Protein AF-0000000072271113 (afdb_homodimer)

Radius of gyration: 19.84 Å; Cα contacts (8 Å, |Δi|>4): 704; chains: 2; bounding box: 47×55×42 Å

InterPro domains:
  IPR000086 NUDIX hydrolase domain [PF00293] (22-146)
  IPR000086 NUDIX hydrolase domain [PS51462] (19-155)
  IPR015797 NUDIX hydrolase-like domain superfamily [SSF55811] (16-148)
  IPR020084 NUDIX hydrolase, conserved site [PS00893] (51-72)
  IPR020476 NUDIX hydrolase [PR00502] (46-60)
  IPR020476 NUDIX hydrolase [PR00502] (60-75)

Organism: Deinococcus radiodurans (strain ATCC 13939 / DSM 20539 / JCM 16871 / CCUG 27074 / LMG 4051 / NBRC 15346 / NCIMB 9279 / VKM B-1422 / R1) (NCBI:txid243230)

Secondary structure (DSSP, 8-state):
--HHHHHHHHHHHHTT--EEEEEEEEEEB-TTSEEEEEEETTT--EE-SEEEPPTT--HHHHHHHHHHHHH--EEEEEEEEEEE-SGGGEEE-TTS-EEEEEEEEEEEEEEES-----SSSEEEEEEEETTSPPS---HHHHHHHHHHHHHHHT-/--HHHHHHHHHHHHTT--EEEEEEEEEEB-TTSEEEEEEETTT--EE-SEEEPPTT--HHHHHHHHHHHHH--EEEEEEEEEEE-SGGG-EE-TTS-EEEEEEEEEEEEEEES-----SSSEEEEEEEETTSPPS---HHHHHHHHHHHHHHHT-

Sequence (310 aa):
MSTTEYVSGLWALIGHRPVNWAGACALVLNGAGEVLLQRRQDTGGWGTPGGIAELGEALEDTLRRELQEETGLRPLEVQLLTVVSGAETHVQLPNGDEFYQVTAVYVVSGWEGKPAPDGAEGTELRFFPLDALPAGLGPVDRHALDLLRVCWSVQMSTTEYVSGLWALIGHRPVNWAGACALVLNGAGEVLLQRRQDTGGWGTPGGIAELGEALEDTLRRELQEETGLRPLEVQLLTVVSGAETHVQLPNGDEFYQVTAVYVVSGWEGKPAPDGAEGTELRFFPLDALPAGLGPVDRHALDLLRVCWSVQ

pLDDT: mean 93.85, std 7.28, range [49.91, 98.88]

Solvent-accessible surface area (backbone atoms only — not comparable to full-atom values): 16046 Å² total; per-residue (Å²): 122,51,41,64,54,46,52,54,52,50,37,72,53,52,52,52,57,67,44,60,44,50,21,15,29,41,47,36,34,50,97,87,61,22,37,43,31,30,28,29,58,90,78,64,35,45,36,55,45,41,47,66,39,30,74,41,42,26,45,69,56,36,29,48,51,32,30,29,61,47,26,46,33,45,70,74,42,78,40,84,72,50,71,48,47,12,66,77,38,58,45,73,46,95,90,53,38,33,34,18,38,37,31,40,34,27,39,26,70,39,66,44,77,64,84,41,48,54,65,66,65,20,69,37,69,47,72,30,48,71,91,58,63,77,74,72,49,47,59,60,45,43,53,53,50,53,49,47,41,60,62,50,68,71,100,122,52,40,65,54,47,53,53,50,49,36,73,53,53,51,51,59,68,44,61,43,50,21,15,29,41,47,36,33,52,97,87,61,21,36,44,29,28,27,28,58,91,78,63,36,44,36,54,44,42,47,68,40,30,75,41,42,27,45,69,56,35,27,48,52,32,30,29,61,46,26,46,33,44,69,73,41,78,41,83,72,52,72,47,46,12,65,76,37,58,47,74,45,94,88,52,38,32,33,19,40,37,31,40,33,27,39,26,70,39,66,44,73,64,85,39,48,54,66,66,65,20,71,38,67,47,73,31,47,70,90,60,64,76,76,71,49,46,58,60,45,44,53,53,50,55,51,47,43,60,62,49,70,71,98

Structure (mmCIF, N/CA/C/O backbone):
data_AF-0000000072271113-model_v1
#
loop_
_entity.id
_entity.type
_entity.pdbx_description
1 polymer 'MutT/nudix family protein'
#
loop_
_atom_site.group_PDB
_atom_site.id
_atom_site.type_symbol
_atom_site.label_atom_id
_atom_site.label_alt_id
_atom_site.label_comp_id
_atom_site.label_asym_id
_atom_site.label_entity_id
_atom_site.label_seq_id
_atom_site.pdbx_PDB_ins_code
_atom_site.Cartn_x
_atom_site.Cartn_y
_atom_site.Cartn_z
_atom_site.occupancy
_atom_site.B_iso_or_equiv
_atom_site.auth_seq_id
_atom_site.auth_comp_id
_atom_site.auth_asym_id
_atom_site.auth_atom_id
_atom_site.pdbx_PDB_model_num
ATOM 1 N N . MET A 1 1 ? -16.203 9.703 -7.336 1 66.31 1 MET A N 1
ATOM 2 C CA . MET A 1 1 ? -16.609 9.625 -5.934 1 66.31 1 MET A CA 1
ATOM 3 C C . MET A 1 1 ? -15.516 10.18 -5.02 1 66.31 1 MET A C 1
ATOM 5 O O . MET A 1 1 ? -14.336 9.836 -5.176 1 66.31 1 MET A O 1
ATOM 9 N N . SER A 1 2 ? -15.906 11.062 -4.16 1 76.19 2 SER A N 1
ATOM 10 C CA . SER A 1 2 ? -14.938 11.664 -3.244 1 76.19 2 SER A CA 1
ATOM 11 C C . SER A 1 2 ? -14.516 10.688 -2.156 1 76.19 2 SER A C 1
ATOM 13 O O . SER A 1 2 ? -15.164 9.648 -1.964 1 76.19 2 SER A O 1
ATOM 15 N N . THR A 1 3 ? -13.336 10.898 -1.562 1 83.56 3 THR A N 1
ATOM 16 C CA . THR A 1 3 ? -12.875 10.078 -0.446 1 83.56 3 THR A CA 1
ATOM 17 C C . THR A 1 3 ? -13.906 10.055 0.675 1 83.56 3 THR A C 1
ATOM 19 O O . THR A 1 3 ? -14.164 9.008 1.271 1 83.56 3 THR A O 1
ATOM 22 N N . THR A 1 4 ? -14.438 11.188 0.962 1 80.44 4 THR A N 1
ATOM 23 C CA . THR A 1 4 ? -15.438 11.281 2.021 1 80.44 4 THR A CA 1
ATOM 24 C C . THR A 1 4 ? -16.641 10.398 1.706 1 80.44 4 THR A C 1
ATOM 26 O O . THR A 1 4 ? -17.125 9.664 2.572 1 80.44 4 THR A O 1
ATOM 29 N N . GLU A 1 5 ? -17.094 10.43 0.494 1 83.62 5 GLU A N 1
ATOM 30 C CA . GLU A 1 5 ? -18.219 9.609 0.088 1 83.62 5 GLU A CA 1
ATOM 31 C C . GLU A 1 5 ? -17.891 8.117 0.186 1 83.62 5 GLU A C 1
ATOM 33 O O . GLU A 1 5 ? -18.719 7.316 0.617 1 83.62 5 GLU A O 1
ATOM 38 N N . TYR A 1 6 ? -16.719 7.828 -0.24 1 89.19 6 TYR A N 1
ATOM 39 C CA . TYR A 1 6 ? -16.281 6.438 -0.195 1 89.19 6 TYR A CA 1
ATOM 40 C C . TYR A 1 6 ? -16.203 5.934 1.242 1 89.19 6 TYR A C 1
ATOM 42 O O . TYR A 1 6 ? -16.812 4.918 1.582 1 89.19 6 TYR A O 1
ATOM 50 N N . VAL A 1 7 ? -15.539 6.652 2.098 1 89.31 7 VAL A N 1
ATOM 51 C CA . VAL A 1 7 ? -15.305 6.25 3.48 1 89.31 7 VAL A CA 1
ATOM 52 C C . VAL A 1 7 ? -16.625 6.27 4.258 1 89.31 7 VAL A C 1
ATOM 54 O O . VAL A 1 7 ? -16.984 5.285 4.902 1 89.31 7 VAL A O 1
ATOM 57 N N . SER A 1 8 ? -17.328 7.387 4.184 1 88.81 8 SER A N 1
ATOM 58 C CA . SER A 1 8 ? -18.594 7.504 4.902 1 88.81 8 SER A CA 1
ATOM 59 C C . SER A 1 8 ? -19.609 6.484 4.402 1 88.81 8 SER A C 1
ATOM 61 O O . SER A 1 8 ? -20.391 5.938 5.188 1 88.81 8 SER A O 1
ATOM 63 N N . GLY A 1 9 ? -19.609 6.289 3.098 1 89.38 9 GLY A N 1
ATOM 64 C CA . GLY A 1 9 ? -20.516 5.301 2.527 1 89.38 9 GLY A CA 1
ATOM 65 C C . GLY A 1 9 ? -20.25 3.895 3.035 1 89.38 9 GLY A C 1
ATOM 66 O O . GLY A 1 9 ? -21.203 3.164 3.355 1 89.38 9 GLY A O 1
ATOM 67 N N . LEU A 1 10 ? -19.047 3.559 3.074 1 90 10 LEU A N 1
ATOM 68 C CA . LEU A 1 10 ? -18.688 2.229 3.561 1 90 10 LEU A CA 1
ATOM 69 C C . LEU A 1 10 ? -19.047 2.082 5.039 1 90 10 LEU A C 1
ATOM 71 O O . LEU A 1 10 ? -19.625 1.074 5.445 1 90 10 LEU A O 1
ATOM 75 N N . TRP A 1 11 ? -18.766 3.066 5.793 1 89 11 TRP A N 1
ATOM 76 C CA . TRP A 1 11 ? -19.047 3.014 7.223 1 89 11 TRP A CA 1
ATOM 77 C C . TRP A 1 11 ? -20.547 2.916 7.477 1 89 11 TRP A C 1
ATOM 79 O O . TRP A 1 11 ? -20.969 2.268 8.43 1 89 11 TRP A O 1
ATOM 89 N N . ALA A 1 12 ? -21.297 3.607 6.691 1 91.56 12 ALA A N 1
ATOM 90 C CA . ALA A 1 12 ? -22.75 3.539 6.824 1 91.56 12 ALA A CA 1
ATOM 91 C C . ALA A 1 12 ? -23.25 2.109 6.645 1 91.56 12 ALA A C 1
ATOM 93 O O . ALA A 1 12 ? -24.25 1.715 7.246 1 91.56 12 ALA A O 1
ATOM 94 N N . LEU A 1 13 ? -22.516 1.341 5.91 1 91.44 13 LEU A N 1
ATOM 95 C CA . LEU A 1 13 ? -22.953 -0.017 5.59 1 91.44 13 LEU A CA 1
ATOM 96 C C . LEU A 1 13 ? -22.391 -1.016 6.594 1 91.44 13 LEU A C 1
ATOM 98 O O . LEU A 1 13 ? -23.062 -1.965 6.984 1 91.44 13 LEU A O 1
ATOM 102 N N . ILE A 1 14 ? -21.219 -0.781 7.121 1 92.12 14 ILE A N 1
ATOM 103 C CA . ILE A 1 14 ? -20.547 -1.825 7.883 1 92.12 14 ILE A CA 1
ATOM 104 C C . ILE A 1 14 ? -20.578 -1.478 9.367 1 92.12 14 ILE A C 1
ATOM 106 O O . ILE A 1 14 ? -20.156 -2.275 10.211 1 92.12 14 ILE A O 1
ATOM 110 N N . GLY A 1 15 ? -21.125 -0.301 9.68 1 90.81 15 GLY A N 1
ATOM 111 C CA . GLY A 1 15 ? -21.125 0.15 11.062 1 90.81 15 GLY A CA 1
ATOM 112 C C . GLY A 1 15 ? -19.734 0.467 11.578 1 90.81 15 GLY A C 1
ATOM 113 O O . GLY A 1 15 ? -18.969 1.198 10.938 1 90.81 15 GLY A O 1
ATOM 114 N N . HIS A 1 16 ? -19.469 -0.155 12.812 1 90.69 16 HIS A N 1
ATOM 115 C CA . HIS A 1 16 ? -18.203 0.183 13.469 1 90.69 16 HIS A CA 1
ATOM 116 C C . HIS A 1 16 ? -17.141 -0.872 13.195 1 90.69 16 HIS A C 1
ATOM 118 O O . HIS A 1 16 ? -16.062 -0.846 13.797 1 90.69 16 HIS A O 1
ATOM 124 N N . ARG A 1 17 ? -17.438 -1.8 12.266 1 92.06 17 ARG A N 1
ATOM 125 C CA . ARG A 1 17 ? -16.516 -2.877 11.961 1 92.06 17 ARG A CA 1
ATOM 126 C C . ARG A 1 17 ? -15.211 -2.326 11.367 1 92.06 17 ARG A C 1
ATOM 128 O O . ARG A 1 17 ? -15.242 -1.431 10.523 1 92.06 17 ARG A O 1
ATOM 135 N N . PRO A 1 18 ? -14.086 -2.859 11.82 1 94.25 18 PRO A N 1
ATOM 136 C CA . PRO A 1 18 ? -12.812 -2.348 11.32 1 94.25 18 PRO A CA 1
ATOM 137 C C . PRO A 1 18 ? -12.531 -2.775 9.875 1 94.25 18 PRO A C 1
ATOM 139 O O . PRO A 1 18 ? -12.93 -3.867 9.469 1 94.25 18 PRO A O 1
ATOM 142 N N . VAL A 1 19 ? -11.836 -1.925 9.156 1 94.94 19 VAL A N 1
ATOM 143 C CA . VAL A 1 19 ? -11.398 -2.205 7.789 1 94.94 19 VAL A CA 1
ATOM 144 C C . VAL A 1 19 ? -9.961 -1.73 7.602 1 94.94 19 VAL A C 1
ATOM 146 O O . VAL A 1 19 ? -9.445 -0.959 8.414 1 94.94 19 VAL A O 1
ATOM 149 N N . ASN A 1 20 ? -9.266 -2.281 6.621 1 97.25 20 ASN A N 1
ATOM 150 C CA . ASN A 1 20 ? -7.996 -1.713 6.172 1 97.25 20 ASN A CA 1
ATOM 151 C C . ASN A 1 20 ? -8.219 -0.525 5.238 1 97.25 20 ASN A C 1
ATOM 153 O O . ASN A 1 20 ? -8.766 -0.682 4.145 1 97.25 20 ASN A O 1
ATOM 157 N N . TRP A 1 21 ? -7.809 0.649 5.691 1 97.44 21 TRP A N 1
ATOM 158 C CA . TRP A 1 21 ? -7.871 1.811 4.809 1 97.44 21 TRP A CA 1
ATOM 159 C C . TRP A 1 21 ? -6.531 2.041 4.117 1 97.44 21 TRP A C 1
ATOM 161 O O . TRP A 1 21 ? -5.5 2.182 4.781 1 97.44 21 TRP A O 1
ATOM 171 N N . ALA A 1 22 ? -6.57 2.059 2.814 1 98.38 22 ALA A N 1
ATOM 172 C CA . ALA A 1 22 ? -5.383 2.404 2.043 1 98.38 22 ALA A CA 1
ATOM 173 C C . ALA A 1 22 ? -5.238 3.918 1.909 1 98.38 22 ALA A C 1
ATOM 175 O O . ALA A 1 22 ? -6.227 4.629 1.702 1 98.38 22 ALA A O 1
ATOM 176 N N . GLY A 1 23 ? -4.008 4.387 2.053 1 98.5 23 GLY A N 1
ATOM 177 C CA . GLY A 1 23 ? -3.742 5.809 1.905 1 98.5 23 GLY A CA 1
ATOM 178 C C . GLY A 1 23 ? -2.283 6.117 1.628 1 98.5 23 GLY A C 1
ATOM 179 O O . GLY A 1 23 ? -1.51 5.227 1.273 1 98.5 23 GLY A O 1
ATOM 180 N N . ALA A 1 24 ? -1.946 7.398 1.644 1 98.75 24 ALA A N 1
ATOM 181 C CA . ALA A 1 24 ? -0.592 7.879 1.384 1 98.75 24 ALA A CA 1
ATOM 182 C C . ALA A 1 24 ? -0.259 9.078 2.264 1 98.75 24 ALA A C 1
ATOM 184 O O . ALA A 1 24 ? -1.155 9.805 2.697 1 98.75 24 ALA A O 1
ATOM 185 N N . CYS A 1 25 ? 0.999 9.25 2.578 1 98.38 25 CYS A N 1
ATOM 186 C CA . CYS A 1 25 ? 1.464 10.469 3.229 1 98.38 25 CYS A CA 1
ATOM 187 C C . CYS A 1 25 ? 2.785 10.938 2.631 1 98.38 25 CYS A C 1
ATOM 189 O O . CYS A 1 25 ? 3.469 10.172 1.949 1 98.38 25 CYS A O 1
ATOM 191 N N . ALA A 1 26 ? 3.125 12.148 2.824 1 98.5 26 ALA A N 1
ATOM 192 C CA . ALA A 1 26 ? 4.285 12.789 2.223 1 98.5 26 ALA A CA 1
ATOM 193 C C . ALA A 1 26 ? 5.293 13.219 3.289 1 98.5 26 ALA A C 1
ATOM 195 O O . ALA A 1 26 ? 4.926 13.844 4.285 1 98.5 26 ALA A O 1
ATOM 196 N N . LEU A 1 27 ? 6.465 12.82 3.105 1 98.56 27 LEU A N 1
ATOM 197 C CA . LEU A 1 27 ? 7.605 13.398 3.811 1 98.56 27 LEU A CA 1
ATOM 198 C C . LEU A 1 27 ? 8.273 14.477 2.967 1 98.56 27 LEU A C 1
ATOM 200 O O . LEU A 1 27 ? 9.164 14.18 2.162 1 98.56 27 LEU A O 1
ATOM 204 N N . VAL A 1 28 ? 7.855 15.703 3.125 1 98.31 28 VAL A N 1
ATOM 205 C CA . VAL A 1 28 ? 8.344 16.828 2.342 1 98.31 28 VAL A CA 1
ATOM 206 C C . VAL A 1 28 ? 9.617 17.391 2.975 1 98.31 28 VAL A C 1
ATOM 208 O O . VAL A 1 28 ? 9.594 17.875 4.109 1 98.31 28 VAL A O 1
ATOM 211 N N . LEU A 1 29 ? 10.648 17.328 2.23 1 97 29 LEU A N 1
ATOM 212 C CA . LEU A 1 29 ? 11.945 17.797 2.725 1 97 29 LEU A CA 1
ATOM 213 C C . LEU A 1 29 ? 12.352 19.094 2.049 1 97 29 LEU A C 1
ATOM 215 O O . LEU A 1 29 ? 12.281 19.219 0.824 1 97 29 LEU A O 1
ATOM 219 N N . ASN A 1 30 ? 12.766 20.062 2.869 1 96.25 30 ASN A N 1
ATOM 220 C CA . ASN A 1 30 ? 13.305 21.281 2.279 1 96.25 30 ASN A CA 1
ATOM 221 C C . ASN A 1 30 ? 14.812 21.188 2.088 1 96.25 30 ASN A C 1
ATOM 223 O O . ASN A 1 30 ? 15.414 20.141 2.328 1 96.25 30 ASN A O 1
ATOM 227 N N . GLY A 1 31 ? 15.406 22.281 1.586 1 93.81 31 GLY A N 1
ATOM 228 C CA . GLY A 1 31 ? 16.828 22.312 1.26 1 93.81 31 GLY A CA 1
ATOM 229 C C . GLY A 1 31 ? 17.719 22.078 2.463 1 93.81 31 GLY A C 1
ATOM 230 O O . GLY A 1 31 ? 18.859 21.641 2.316 1 93.81 31 GLY A O 1
ATOM 231 N N . ALA A 1 32 ? 17.266 22.328 3.676 1 94.94 32 ALA A N 1
ATOM 232 C CA . ALA A 1 32 ? 18.047 22.172 4.906 1 94.94 32 ALA A CA 1
ATOM 233 C C . ALA A 1 32 ? 17.875 20.766 5.473 1 94.94 32 ALA A C 1
ATOM 235 O O . ALA A 1 32 ? 18.406 20.453 6.543 1 94.94 32 ALA A O 1
ATOM 236 N N . GLY A 1 33 ? 17.062 19.875 4.785 1 94.19 33 GLY A N 1
ATOM 237 C CA . GLY A 1 33 ? 16.844 18.531 5.266 1 94.19 33 GLY A CA 1
ATOM 238 C C . GLY A 1 33 ? 15.805 18.438 6.363 1 94.19 33 GLY A C 1
ATOM 239 O O . GLY A 1 33 ? 15.766 17.469 7.121 1 94.19 33 GLY A O 1
ATOM 240 N N . GLU A 1 34 ? 15.031 19.469 6.492 1 97.06 34 GLU A N 1
ATOM 241 C CA . GLU A 1 34 ? 13.93 19.484 7.449 1 97.06 34 GLU A CA 1
ATOM 242 C C . GLU A 1 34 ? 12.656 18.922 6.824 1 97.06 34 GLU A C 1
ATOM 244 O O . GLU A 1 34 ? 12.445 19.047 5.613 1 97.06 34 GLU A O 1
ATOM 249 N N . VAL A 1 35 ? 11.828 18.312 7.688 1 98.19 35 VAL A N 1
ATOM 250 C CA . VAL A 1 35 ? 10.609 17.688 7.184 1 98.19 35 VAL A CA 1
ATOM 251 C C . VAL A 1 35 ? 9.398 18.531 7.559 1 98.19 35 VAL A C 1
ATOM 253 O O . VAL A 1 35 ? 9.312 19.047 8.672 1 98.19 35 VAL A O 1
ATOM 256 N N . LEU A 1 36 ? 8.438 18.719 6.609 1 98.44 36 LEU A N 1
ATOM 257 C CA . LEU A 1 36 ? 7.223 19.484 6.828 1 98.44 36 LEU A CA 1
ATOM 258 C C . LEU A 1 36 ? 6.184 18.656 7.582 1 98.44 36 LEU A C 1
ATOM 260 O O . LEU A 1 36 ? 5.852 17.547 7.164 1 98.44 36 LEU A O 1
ATOM 264 N N . LEU A 1 37 ? 5.727 19.156 8.711 1 98.38 37 LEU A N 1
ATOM 265 C CA . LEU A 1 37 ? 4.625 18.562 9.445 1 98.38 37 LEU A CA 1
ATOM 266 C C . LEU A 1 37 ? 3.459 19.531 9.578 1 98.38 37 LEU A C 1
ATOM 268 O O . LEU A 1 37 ? 3.639 20.75 9.438 1 98.38 37 LEU A O 1
ATOM 272 N N . GLN A 1 38 ? 2.34 19.031 9.734 1 97.44 38 GLN A N 1
ATOM 273 C CA . GLN A 1 38 ? 1.129 19.828 9.953 1 97.44 38 GLN A CA 1
ATOM 274 C C . GLN A 1 38 ? 0.549 19.562 11.344 1 97.44 38 GLN A C 1
ATOM 276 O O . GLN A 1 38 ? 0.539 18.422 11.812 1 97.44 38 GLN A O 1
ATOM 281 N N . ARG A 1 39 ? 0.115 20.578 11.969 1 96.12 39 ARG A N 1
ATOM 282 C CA . ARG A 1 39 ? -0.618 20.453 13.227 1 96.12 39 ARG A CA 1
ATOM 283 C C . ARG A 1 39 ? -2.096 20.172 12.969 1 96.12 39 ARG A C 1
ATOM 285 O O . ARG A 1 39 ? -2.793 20.984 12.367 1 96.12 39 ARG A O 1
ATOM 292 N N . ARG A 1 40 ? -2.537 19.078 13.484 1 91.56 40 ARG A N 1
ATOM 293 C CA . ARG A 1 40 ? -3.918 18.672 13.242 1 91.56 40 ARG A CA 1
ATOM 294 C C . ARG A 1 40 ? -4.879 19.438 14.141 1 91.56 40 ARG A C 1
ATOM 296 O O . ARG A 1 40 ? -4.594 19.672 15.312 1 91.56 40 ARG A O 1
ATOM 303 N N . GLN A 1 41 ? -5.996 19.75 13.578 1 88.25 41 GLN A N 1
ATOM 304 C CA . GLN A 1 41 ? -7.008 20.484 14.328 1 88.25 41 GLN A CA 1
ATOM 305 C C . GLN A 1 41 ? -7.723 19.578 15.328 1 88.25 41 GLN A C 1
ATOM 307 O O . GLN A 1 41 ? -8.07 20.016 16.422 1 88.25 41 GLN A O 1
ATOM 312 N N . ASP A 1 42 ? -7.961 18.359 14.969 1 83.5 42 ASP A N 1
ATOM 313 C CA . ASP A 1 42 ? -8.773 17.453 15.773 1 83.5 42 ASP A CA 1
ATOM 314 C C . ASP A 1 42 ? -8.008 16.984 17.016 1 83.5 42 ASP A C 1
ATOM 316 O O . ASP A 1 42 ? -8.594 16.844 18.094 1 83.5 42 ASP A O 1
ATOM 320 N N . THR A 1 43 ? -6.723 16.797 16.953 1 82.81 43 THR A N 1
ATOM 321 C CA . THR A 1 43 ? -5.961 16.219 18.047 1 82.81 43 THR A CA 1
ATOM 322 C C . THR A 1 43 ? -4.988 17.25 18.625 1 82.81 43 THR A C 1
ATOM 324 O O . THR A 1 43 ? -4.496 17.078 19.75 1 82.81 43 THR A O 1
ATOM 327 N N . GLY A 1 44 ? -4.637 18.219 17.828 1 88.5 44 GLY A N 1
ATOM 328 C CA . GLY A 1 44 ? -3.615 19.188 18.219 1 88.5 44 GLY A CA 1
ATOM 329 C C . GLY A 1 44 ? -2.203 18.672 18 1 88.5 44 GLY A C 1
ATOM 330 O O . GLY A 1 44 ? -1.235 19.422 18.188 1 88.5 44 GLY A O 1
ATOM 331 N N . GLY A 1 45 ? -2.096 17.438 17.656 1 93.44 45 GLY A N 1
ATOM 332 C CA . GLY A 1 45 ? -0.787 16.844 17.438 1 93.44 45 GLY A CA 1
ATOM 333 C C . GLY A 1 45 ? -0.261 17.078 16.031 1 93.44 45 GLY A C 1
ATOM 334 O O . GLY A 1 45 ? -0.996 17.531 15.156 1 93.44 45 GLY A O 1
ATOM 335 N N . TRP A 1 46 ? 1.071 16.859 15.93 1 96.88 46 TRP A N 1
ATOM 336 C CA . TRP A 1 46 ? 1.719 17.016 14.633 1 96.88 46 TRP A CA 1
ATOM 337 C C . TRP A 1 46 ? 1.694 15.703 13.852 1 96.88 46 TRP A C 1
ATOM 339 O O . TRP A 1 46 ? 1.694 14.617 14.445 1 96.88 46 TRP A O 1
ATOM 349 N N . GLY A 1 47 ? 1.688 15.836 12.523 1 97.12 47 GLY A N 1
ATOM 350 C CA . GLY A 1 47 ? 1.774 14.68 11.641 1 97.12 47 GLY A CA 1
ATOM 351 C C . GLY A 1 47 ? 2.158 15.055 10.219 1 97.12 47 GLY A C 1
ATOM 352 O O . GLY A 1 47 ? 2.289 16.234 9.891 1 97.12 47 GLY A O 1
ATOM 353 N N . THR A 1 48 ? 2.373 14.055 9.461 1 98.12 48 THR A N 1
ATOM 354 C CA . THR A 1 48 ? 2.701 14.258 8.055 1 98.12 48 THR A CA 1
ATOM 355 C C . THR A 1 48 ? 1.44 14.539 7.242 1 98.12 48 THR A C 1
ATOM 357 O O . THR A 1 48 ? 0.364 14.031 7.559 1 98.12 48 THR A O 1
ATOM 360 N N . PRO A 1 49 ? 1.562 15.438 6.223 1 97.75 49 PRO A N 1
ATOM 361 C CA . PRO A 1 49 ? 0.415 15.539 5.316 1 97.75 49 PRO A CA 1
ATOM 362 C C . PRO A 1 49 ? 0.101 14.227 4.609 1 97.75 49 PRO A C 1
ATOM 364 O O . PRO A 1 49 ? 1.017 13.492 4.23 1 97.75 49 PRO A O 1
ATOM 367 N N . GLY A 1 50 ? -1.096 13.898 4.461 1 97.19 50 GLY A N 1
ATOM 368 C CA . GLY A 1 50 ? -1.554 12.672 3.826 1 97.19 50 GLY A CA 1
ATOM 369 C C . GLY A 1 50 ? -3.027 12.398 4.055 1 97.19 50 GLY A C 1
ATOM 370 O O . GLY A 1 50 ? -3.744 13.242 4.598 1 97.19 50 GLY A O 1
ATOM 371 N N . GLY A 1 51 ? -3.451 11.227 3.617 1 96.69 51 GLY A N 1
ATOM 372 C CA . GLY A 1 51 ? -4.852 10.875 3.777 1 96.69 51 GLY A CA 1
ATOM 373 C C . GLY A 1 51 ? -5.211 9.539 3.148 1 96.69 51 GLY A C 1
ATOM 374 O O . GLY A 1 51 ? -4.332 8.805 2.695 1 96.69 51 GLY A O 1
ATOM 375 N N . ILE A 1 52 ? -6.516 9.297 3.178 1 97 52 ILE A N 1
ATOM 376 C CA . ILE A 1 52 ? -7.066 8.039 2.672 1 97 52 ILE A CA 1
ATOM 377 C C . ILE A 1 52 ? -7.297 8.148 1.167 1 97 52 ILE A C 1
ATOM 379 O O . ILE A 1 52 ? -7.707 9.203 0.67 1 97 52 ILE A O 1
ATOM 383 N N . ALA A 1 53 ? -7.043 7.062 0.479 1 98.25 53 ALA A N 1
ATOM 384 C CA . ALA A 1 53 ? -7.246 7.016 -0.967 1 98.25 53 ALA A CA 1
ATOM 385 C C . ALA A 1 53 ? -8.734 7.012 -1.312 1 98.25 53 ALA A C 1
ATOM 387 O O . ALA A 1 53 ? -9.531 6.34 -0.649 1 98.25 53 ALA A O 1
ATOM 388 N N . GLU A 1 54 ? -9.117 7.781 -2.365 1 97.12 54 GLU A N 1
ATOM 389 C CA . GLU A 1 54 ? -10.438 7.59 -2.963 1 97.12 54 GLU A CA 1
ATOM 390 C C . GLU A 1 54 ? -10.547 6.219 -3.625 1 97.12 54 GLU A C 1
ATOM 392 O O . GLU A 1 54 ? -9.539 5.559 -3.873 1 97.12 54 GLU A O 1
ATOM 397 N N . LEU A 1 55 ? -11.75 5.805 -3.812 1 97 55 LEU A N 1
ATOM 398 C CA . LEU A 1 55 ? -11.969 4.523 -4.469 1 97 55 LEU A CA 1
ATOM 399 C C . LEU A 1 55 ? -11.281 4.48 -5.828 1 97 55 LEU A C 1
ATOM 401 O O . LEU A 1 55 ? -11.523 5.34 -6.68 1 97 55 LEU A O 1
ATOM 405 N N . GLY A 1 56 ? -10.359 3.488 -6.031 1 97.44 56 GLY A N 1
ATOM 406 C CA . GLY A 1 56 ? -9.703 3.283 -7.312 1 97.44 56 GLY A CA 1
ATOM 407 C C . GLY A 1 56 ? -8.617 4.305 -7.59 1 97.44 56 GLY A C 1
ATOM 408 O O . GLY A 1 56 ? -8.102 4.383 -8.711 1 97.44 56 GLY A O 1
ATOM 409 N N . GLU A 1 57 ? -8.234 5.082 -6.648 1 97.75 57 GLU A N 1
ATOM 410 C CA . GLU A 1 57 ? -7.211 6.113 -6.805 1 97.75 57 GLU A CA 1
ATOM 411 C C . GLU A 1 57 ? -5.809 5.523 -6.672 1 97.75 57 GLU A C 1
ATOM 413 O O . GLU A 1 57 ? -5.559 4.707 -5.785 1 97.75 57 GLU A O 1
ATOM 418 N N . ALA A 1 58 ? -4.922 5.895 -7.625 1 98.31 58 ALA A N 1
ATOM 419 C CA . ALA A 1 58 ? -3.518 5.555 -7.402 1 98.31 58 ALA A CA 1
ATOM 420 C C . ALA A 1 58 ? -2.971 6.266 -6.168 1 98.31 58 ALA A C 1
ATOM 422 O O . ALA A 1 58 ? -3.24 7.453 -5.953 1 98.31 58 ALA A O 1
ATOM 423 N N . LEU A 1 59 ? -2.15 5.551 -5.359 1 98.69 59 LEU A N 1
ATOM 424 C CA . LEU A 1 59 ? -1.707 6.125 -4.094 1 98.69 59 LEU A CA 1
ATOM 425 C C . LEU A 1 59 ? -0.842 7.359 -4.328 1 98.69 59 LEU A C 1
ATOM 427 O O . LEU A 1 59 ? -0.871 8.305 -3.535 1 98.69 59 LEU A O 1
ATOM 431 N N . GLU A 1 60 ? -0.046 7.352 -5.414 1 98.19 60 GLU A N 1
ATOM 432 C CA . GLU A 1 60 ? 0.704 8.562 -5.734 1 98.19 60 GLU A CA 1
ATOM 433 C C . GLU A 1 60 ? -0.233 9.742 -5.996 1 98.19 60 GLU A C 1
ATOM 435 O O . GLU A 1 60 ? 0.055 10.867 -5.594 1 98.19 60 GLU A O 1
ATOM 440 N N . ASP A 1 61 ? -1.355 9.531 -6.688 1 98.12 61 ASP A N 1
ATOM 441 C CA . ASP A 1 61 ? -2.346 10.57 -6.926 1 98.12 61 ASP A CA 1
ATOM 442 C C . ASP A 1 61 ? -2.996 11.023 -5.621 1 98.12 61 ASP A C 1
ATOM 444 O O . ASP A 1 61 ? -3.299 12.203 -5.445 1 98.12 61 ASP A O 1
ATOM 448 N N . THR A 1 62 ? -3.256 10.062 -4.754 1 98.38 62 THR A N 1
ATOM 449 C CA . THR A 1 62 ? -3.746 10.398 -3.424 1 98.38 62 THR A CA 1
ATOM 450 C C . THR A 1 62 ? -2.801 11.375 -2.732 1 98.38 62 THR A C 1
ATOM 452 O O . THR A 1 62 ? -3.238 12.391 -2.195 1 98.38 62 THR A O 1
ATOM 455 N N . LEU A 1 63 ? -1.505 11.039 -2.766 1 98.25 63 LEU A N 1
ATOM 456 C CA . LEU A 1 63 ? -0.489 11.883 -2.148 1 98.25 63 LEU A CA 1
ATOM 457 C C . LEU A 1 63 ? -0.528 13.289 -2.729 1 98.25 63 LEU A C 1
ATOM 459 O O . LEU A 1 63 ? -0.541 14.273 -1.983 1 98.25 63 LEU A O 1
ATOM 463 N N . ARG A 1 64 ? -0.53 13.375 -4.047 1 98.12 64 ARG A N 1
ATOM 464 C CA . ARG A 1 64 ? -0.5 14.672 -4.719 1 98.12 64 ARG A CA 1
ATOM 465 C C . ARG A 1 64 ? -1.733 15.5 -4.367 1 98.12 64 ARG A C 1
ATOM 467 O O . ARG A 1 64 ? -1.626 16.703 -4.094 1 98.12 64 ARG A O 1
ATOM 474 N N . ARG A 1 65 ? -2.898 14.906 -4.387 1 97.5 65 ARG A N 1
ATOM 475 C CA . ARG A 1 65 ? -4.148 15.578 -4.059 1 97.5 65 ARG A CA 1
ATOM 476 C C . ARG A 1 65 ? -4.152 16.047 -2.609 1 97.5 65 ARG A C 1
ATOM 478 O O . ARG A 1 65 ? -4.387 17.234 -2.336 1 97.5 65 ARG A O 1
ATOM 485 N N . GLU A 1 66 ? -3.834 15.148 -1.684 1 97.38 66 GLU A N 1
ATOM 486 C CA . GLU A 1 66 ? -3.861 15.469 -0.259 1 97.38 66 GLU A CA 1
ATOM 487 C C . GLU A 1 66 ? -2.824 16.531 0.087 1 97.38 66 GLU A C 1
ATOM 489 O O . GLU A 1 66 ? -3.078 17.406 0.92 1 97.38 66 GLU A O 1
ATOM 494 N N . LEU A 1 67 ? -1.607 16.422 -0.463 1 98 67 LEU A N 1
ATOM 495 C CA . LEU A 1 67 ? -0.56 17.406 -0.202 1 98 67 LEU A CA 1
ATOM 496 C C . LEU A 1 67 ? -0.995 18.797 -0.651 1 98 67 LEU A C 1
ATOM 498 O O . LEU A 1 67 ? -0.826 19.766 0.085 1 98 67 LEU A O 1
ATOM 502 N N . GLN A 1 68 ? -1.555 18.859 -1.849 1 97.56 68 GLN A N 1
ATOM 503 C CA . GLN A 1 68 ? -2.043 20.141 -2.354 1 97.56 68 GLN A CA 1
ATOM 504 C C . GLN A 1 68 ? -3.166 20.672 -1.476 1 97.56 68 GLN A C 1
ATOM 506 O O . GLN A 1 68 ? -3.178 21.859 -1.137 1 97.56 68 GLN A O 1
ATOM 511 N N . GLU A 1 69 ? -4.141 19.875 -1.145 1 96.44 69 GLU A N 1
ATOM 512 C CA . GLU A 1 69 ? -5.285 20.281 -0.331 1 96.44 69 GLU A CA 1
ATOM 513 C C . GLU A 1 69 ? -4.836 20.766 1.047 1 96.44 69 GLU A C 1
ATOM 515 O O . GLU A 1 69 ? -5.32 21.781 1.542 1 96.44 69 GLU A O 1
ATOM 520 N N . GLU A 1 70 ? -3.871 20.062 1.664 1 97.31 70 GLU A N 1
ATOM 521 C CA . GLU A 1 70 ? -3.537 20.281 3.066 1 97.31 70 GLU A CA 1
ATOM 522 C C . GLU A 1 70 ? -2.424 21.328 3.207 1 97.31 70 GLU A C 1
ATOM 524 O O . GLU A 1 70 ? -2.277 21.938 4.262 1 97.31 70 GLU A O 1
ATOM 529 N N . THR A 1 71 ? -1.546 21.531 2.178 1 97.88 71 THR A N 1
ATOM 530 C CA . THR A 1 71 ? -0.348 22.344 2.365 1 97.88 71 THR A CA 1
ATOM 531 C C . THR A 1 71 ? -0.203 23.359 1.236 1 97.88 71 THR A C 1
ATOM 533 O O . THR A 1 71 ? 0.622 24.266 1.318 1 97.88 71 THR A O 1
ATOM 536 N N . GLY A 1 72 ? -0.938 23.172 0.18 1 97.56 72 GLY A N 1
ATOM 537 C CA . GLY A 1 72 ? -0.789 24.031 -0.979 1 97.56 72 GLY A CA 1
ATOM 538 C C . GLY A 1 72 ? 0.375 23.641 -1.87 1 97.56 72 GLY A C 1
ATOM 539 O O . GLY A 1 72 ? 0.645 24.297 -2.873 1 97.56 72 GLY A O 1
ATOM 540 N N . LEU A 1 73 ? 1.065 22.562 -1.643 1 98.19 73 LEU A N 1
ATOM 541 C CA . LEU A 1 73 ? 2.277 22.203 -2.365 1 98.19 73 LEU A CA 1
ATOM 542 C C . LEU A 1 73 ? 1.965 21.219 -3.484 1 98.19 73 LEU A C 1
ATOM 544 O O . LEU A 1 73 ? 1.131 20.312 -3.314 1 98.19 73 LEU A O 1
ATOM 548 N N . ARG A 1 74 ? 2.592 21.422 -4.574 1 98.19 74 A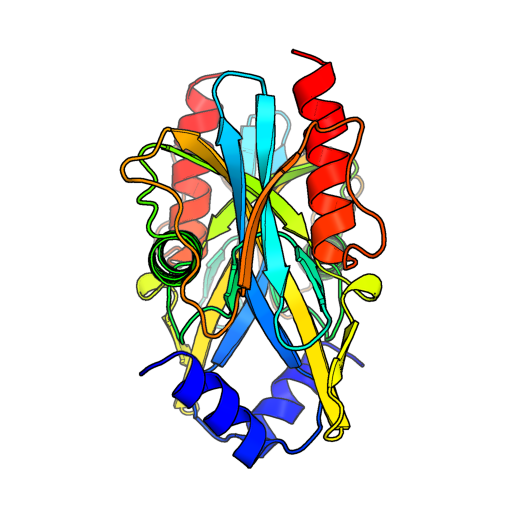RG A N 1
ATOM 549 C CA . ARG A 1 74 ? 2.572 20.484 -5.691 1 98.19 74 ARG A CA 1
ATOM 550 C C . ARG A 1 74 ? 3.928 19.812 -5.867 1 98.19 74 ARG A C 1
ATOM 552 O O . ARG A 1 74 ? 4.906 20.453 -6.25 1 98.19 74 ARG A O 1
ATOM 559 N N . PRO A 1 75 ? 3.99 18.547 -5.629 1 98 75 PRO A N 1
ATOM 560 C CA . PRO A 1 75 ? 5.289 17.875 -5.723 1 98 75 PRO A CA 1
ATOM 561 C C . PRO A 1 75 ? 5.781 17.734 -7.16 1 98 75 PRO A C 1
ATOM 563 O O . PRO A 1 75 ? 4.988 17.484 -8.07 1 98 75 PRO A O 1
ATOM 566 N N . LEU A 1 76 ? 7.02 17.906 -7.383 1 95.62 76 LEU A N 1
ATOM 567 C CA . LEU A 1 76 ? 7.684 17.703 -8.664 1 95.62 76 LEU A CA 1
ATOM 568 C C . LEU A 1 76 ? 8.281 16.312 -8.758 1 95.62 76 LEU A C 1
ATOM 570 O O . LEU A 1 76 ? 8.211 15.672 -9.812 1 95.62 76 LEU A O 1
ATOM 574 N N . GLU A 1 77 ? 8.891 15.82 -7.676 1 90.88 77 GLU A N 1
ATOM 575 C CA . GLU A 1 77 ? 9.5 14.492 -7.559 1 90.88 77 GLU A CA 1
ATOM 576 C C . GLU A 1 77 ? 8.945 13.742 -6.348 1 90.88 77 GLU A C 1
ATOM 578 O O . GLU A 1 77 ? 8.898 14.281 -5.242 1 90.88 77 GLU A O 1
ATOM 583 N N . VAL A 1 78 ? 8.508 12.609 -6.629 1 96.31 78 VAL A N 1
ATOM 584 C CA . VAL A 1 78 ? 7.984 11.766 -5.555 1 96.31 78 VAL A CA 1
ATOM 585 C C . VAL A 1 78 ? 8.664 10.398 -5.586 1 96.31 78 VAL A C 1
ATOM 587 O O . VAL A 1 78 ? 8.867 9.828 -6.656 1 96.31 78 VAL A O 1
ATOM 590 N N . GLN A 1 79 ? 9.125 9.977 -4.449 1 96.75 79 GLN A N 1
ATOM 591 C CA . GLN A 1 79 ? 9.766 8.672 -4.336 1 96.75 79 GLN A CA 1
ATOM 592 C C . GLN A 1 79 ? 9.125 7.836 -3.234 1 96.75 79 GLN A C 1
ATOM 594 O O . GLN A 1 79 ? 9.008 8.289 -2.092 1 96.75 79 GLN A O 1
ATOM 599 N N . LEU A 1 80 ? 8.75 6.656 -3.58 1 98.06 80 LEU A N 1
ATOM 600 C CA . LEU A 1 80 ? 8.211 5.738 -2.578 1 98.06 80 LEU A CA 1
ATOM 601 C C . LEU A 1 80 ? 9.305 5.297 -1.609 1 98.06 80 LEU A C 1
ATOM 603 O O . LEU A 1 80 ? 10.336 4.758 -2.029 1 98.06 80 LEU A O 1
ATOM 607 N N . LEU A 1 81 ? 9.07 5.52 -0.312 1 97.69 81 LEU A N 1
ATOM 608 C CA . LEU A 1 81 ? 10.047 5.137 0.707 1 97.69 81 LEU A CA 1
ATOM 609 C C . LEU A 1 81 ? 9.703 3.775 1.301 1 97.69 81 LEU A C 1
ATOM 611 O O . LEU A 1 81 ? 10.562 2.898 1.396 1 97.69 81 LEU A O 1
ATOM 615 N N . THR A 1 82 ? 8.5 3.619 1.689 1 98.06 82 THR A N 1
ATOM 616 C CA . THR A 1 82 ? 8.055 2.408 2.367 1 98.06 82 THR A CA 1
ATOM 617 C C . THR A 1 82 ? 6.531 2.336 2.396 1 98.06 82 THR A C 1
ATOM 619 O O . THR A 1 82 ? 5.852 3.221 1.87 1 98.06 82 THR A O 1
ATOM 622 N N . VAL A 1 83 ? 5.996 1.244 2.873 1 98.81 83 VAL A N 1
ATOM 623 C CA . VAL A 1 83 ? 4.598 1.098 3.256 1 98.81 83 VAL A CA 1
ATOM 624 C C . VAL A 1 83 ? 4.5 0.776 4.746 1 98.81 83 VAL A C 1
ATOM 626 O O . VAL A 1 83 ? 5.117 -0.18 5.223 1 98.81 83 VAL A O 1
ATOM 629 N N . VAL A 1 84 ? 3.756 1.614 5.453 1 98.75 84 VAL A N 1
ATOM 630 C CA . VAL A 1 84 ? 3.514 1.34 6.867 1 98.75 84 VAL A CA 1
ATOM 631 C C . VAL A 1 84 ? 2.148 0.676 7.039 1 98.75 84 VAL A C 1
ATOM 633 O O . VAL A 1 84 ? 1.131 1.214 6.598 1 98.75 84 VAL A O 1
ATOM 636 N N . SER A 1 85 ? 2.092 -0.486 7.633 1 98.69 85 SER A N 1
ATOM 637 C CA . SER A 1 85 ? 0.901 -1.289 7.891 1 98.69 85 SER A CA 1
ATOM 638 C C . SER A 1 85 ? 1.115 -2.234 9.07 1 98.69 85 SER A C 1
ATOM 640 O O . SER A 1 85 ? 2.248 -2.438 9.508 1 98.69 85 SER A O 1
ATOM 642 N N . GLY A 1 86 ? -0.039 -2.783 9.578 1 98.12 86 GLY A N 1
ATOM 643 C CA . GLY A 1 86 ? 0.068 -3.74 10.664 1 98.12 86 GLY A CA 1
ATOM 644 C C . GLY A 1 86 ? -0.75 -3.35 11.883 1 98.12 86 GLY A C 1
ATOM 645 O O . GLY A 1 86 ? -1.471 -2.35 11.859 1 98.12 86 GLY A O 1
ATOM 646 N N . ALA A 1 87 ? -0.625 -4.109 12.953 1 97.44 87 ALA A N 1
ATOM 647 C CA . ALA A 1 87 ? -1.445 -3.986 14.156 1 97.44 87 ALA A CA 1
ATOM 648 C C . ALA A 1 87 ? -1.231 -2.635 14.828 1 97.44 87 ALA A C 1
ATOM 650 O O . ALA A 1 87 ? -2.154 -2.078 15.422 1 97.44 87 ALA A O 1
ATOM 651 N N . GLU A 1 88 ? -0.073 -2.107 14.656 1 96.81 88 GLU A N 1
ATOM 652 C CA . GLU A 1 88 ? 0.289 -0.874 15.344 1 96.81 88 GLU A CA 1
ATOM 653 C C . GLU A 1 88 ? -0.405 0.333 14.719 1 96.81 88 GLU A C 1
ATOM 655 O O . GLU A 1 88 ? -0.411 1.421 15.297 1 96.81 88 GLU A O 1
ATOM 660 N N . THR A 1 89 ? -1.044 0.192 13.617 1 97.75 89 THR A N 1
ATOM 661 C CA . THR A 1 89 ? -1.661 1.315 12.914 1 97.75 89 THR A CA 1
ATOM 662 C C . THR A 1 89 ? -3.145 1.416 13.258 1 97.75 89 THR A C 1
ATOM 664 O O . THR A 1 89 ? -3.871 2.215 12.672 1 97.75 89 THR A O 1
ATOM 667 N N . HIS A 1 90 ? -3.609 0.609 14.18 1 97.25 90 HIS A N 1
ATOM 668 C CA . HIS A 1 90 ? -5.012 0.584 14.57 1 97.25 90 HIS A CA 1
ATOM 669 C C . HIS A 1 90 ? -5.453 1.936 15.125 1 97.25 90 HIS A C 1
ATOM 671 O O . HIS A 1 90 ? -4.754 2.529 15.953 1 97.25 90 HIS A O 1
ATOM 677 N N . VAL A 1 91 ? -6.562 2.445 14.594 1 94.19 91 VAL A N 1
ATOM 678 C CA . VAL A 1 91 ? -7.16 3.691 15.062 1 94.19 91 VAL A CA 1
ATOM 679 C C . VAL A 1 91 ? -8.609 3.449 15.461 1 94.19 91 VAL A C 1
ATOM 681 O O . VAL A 1 91 ? -9.359 2.785 14.742 1 94.19 91 VAL A O 1
ATOM 684 N N . GLN A 1 92 ? -8.953 3.932 16.578 1 92.81 92 GLN A N 1
ATOM 685 C CA . GLN A 1 92 ? -10.344 3.982 17.016 1 92.81 92 GLN A CA 1
ATOM 686 C C . GLN A 1 92 ? -10.82 5.422 17.156 1 92.81 92 GLN A C 1
ATOM 688 O O . GLN A 1 92 ? -10.266 6.184 17.953 1 92.81 92 GLN A O 1
ATOM 693 N N . LEU A 1 93 ? -11.812 5.789 16.391 1 89.75 93 LEU A N 1
ATOM 694 C CA . LEU A 1 93 ? -12.367 7.133 16.453 1 89.75 93 LEU A CA 1
ATOM 695 C C . LEU A 1 93 ? -13.312 7.277 17.641 1 89.75 93 LEU A C 1
ATOM 697 O O . LEU A 1 93 ? -13.805 6.281 18.188 1 89.75 93 LEU A O 1
ATOM 701 N N . PRO A 1 94 ? -13.531 8.516 18.047 1 89 94 PRO A N 1
ATOM 702 C CA . PRO A 1 94 ? -14.406 8.742 19.188 1 89 94 PRO A CA 1
ATOM 703 C C . PRO A 1 94 ? -15.805 8.164 19 1 89 94 PRO A C 1
ATOM 705 O O . PRO A 1 94 ? -16.453 7.754 19.969 1 89 94 PRO A O 1
ATOM 708 N N . ASN A 1 95 ? -16.312 8.094 17.844 1 89.06 95 ASN A N 1
ATOM 709 C CA . ASN A 1 95 ? -17.656 7.602 17.562 1 89.06 95 ASN A CA 1
ATOM 710 C C . ASN A 1 95 ? -17.703 6.074 17.562 1 89.06 95 ASN A C 1
ATOM 712 O O . ASN A 1 95 ? -18.766 5.484 17.344 1 89.06 95 ASN A O 1
ATOM 716 N N . GLY A 1 96 ? -16.531 5.469 17.672 1 90.44 96 GLY A N 1
ATOM 717 C CA . GLY A 1 96 ? -16.484 4.02 17.75 1 90.44 96 GLY A CA 1
ATOM 718 C C . GLY A 1 96 ? -16 3.363 16.469 1 90.44 96 GLY A C 1
ATOM 719 O O . GLY A 1 96 ? -15.711 2.166 16.453 1 90.44 96 GLY A O 1
ATOM 720 N N . ASP A 1 97 ? -15.914 4.105 15.406 1 90.31 97 ASP A N 1
ATOM 721 C CA . ASP A 1 97 ? -15.391 3.559 14.156 1 90.31 97 ASP A CA 1
ATOM 722 C C . ASP A 1 97 ? -13.922 3.174 14.297 1 90.31 97 ASP A C 1
ATOM 724 O O . ASP A 1 97 ? -13.156 3.869 14.969 1 90.31 97 ASP A O 1
ATOM 728 N N . GLU A 1 98 ? -13.594 2.037 13.664 1 94.06 98 GLU A N 1
ATOM 729 C CA . GLU A 1 98 ? -12.211 1.558 13.727 1 94.06 98 GLU A CA 1
ATOM 730 C C . GLU A 1 98 ? -11.664 1.274 12.328 1 94.06 98 GLU A C 1
ATOM 732 O O . GLU A 1 98 ? -12.43 0.951 11.414 1 94.06 98 GLU A O 1
ATOM 737 N N . PHE A 1 99 ? -10.375 1.393 12.281 1 96 99 PHE A N 1
ATOM 738 C CA . PHE A 1 99 ? -9.727 0.996 11.031 1 96 99 PHE A CA 1
ATOM 739 C C . PHE A 1 99 ? -8.242 0.749 11.258 1 96 99 PHE A C 1
ATOM 741 O O . PHE A 1 99 ? -7.695 1.111 12.305 1 96 99 PHE A O 1
ATOM 748 N N . TYR A 1 100 ? -7.66 0.057 10.406 1 97.75 100 TYR A N 1
ATOM 749 C CA . TYR A 1 100 ? -6.215 -0.075 10.266 1 97.75 100 TYR A CA 1
ATOM 750 C C . TYR A 1 100 ? -5.719 0.679 9.039 1 97.75 100 TYR A C 1
ATOM 752 O O . TYR A 1 100 ? -6.367 0.664 7.988 1 97.75 100 TYR A O 1
ATOM 760 N N . GLN A 1 101 ? -4.574 1.245 9.219 1 98 101 GLN A N 1
ATOM 761 C CA . GLN A 1 101 ? -4.023 2.02 8.117 1 98 101 GLN A CA 1
ATOM 762 C C . GLN A 1 101 ? -3.025 1.194 7.309 1 98 101 GLN A C 1
ATOM 764 O O . GLN A 1 101 ? -2.207 0.47 7.879 1 98 101 GLN A O 1
ATOM 769 N N . VAL A 1 102 ? -3.117 1.194 6.039 1 98.75 102 VAL A N 1
ATOM 770 C CA . VAL A 1 102 ? -2.113 0.776 5.062 1 98.75 102 VAL A CA 1
ATOM 771 C C . VAL A 1 102 ? -1.644 1.983 4.254 1 98.75 102 VAL A C 1
ATOM 773 O O . VAL A 1 102 ? -2.303 2.393 3.297 1 98.75 102 VAL A O 1
ATOM 776 N N . THR A 1 103 ? -0.479 2.512 4.613 1 98.88 103 THR A N 1
ATOM 777 C CA . THR A 1 103 ? -0.111 3.842 4.141 1 98.88 103 THR A CA 1
ATOM 778 C C . THR A 1 103 ? 1.192 3.793 3.348 1 98.88 103 THR A C 1
ATOM 780 O O . THR A 1 103 ? 2.238 3.424 3.885 1 98.88 103 THR A O 1
ATOM 783 N N . ALA A 1 104 ? 1.132 4.109 2.061 1 98.88 104 ALA A N 1
ATOM 784 C CA . ALA A 1 104 ? 2.344 4.355 1.284 1 98.88 104 ALA A CA 1
ATOM 785 C C . ALA A 1 104 ? 2.986 5.684 1.675 1 98.88 104 ALA A C 1
ATOM 787 O O . ALA A 1 104 ? 2.316 6.719 1.707 1 98.88 104 ALA A O 1
ATOM 788 N N . VAL A 1 105 ? 4.234 5.645 1.995 1 98.81 105 VAL A N 1
ATOM 789 C CA . VAL A 1 105 ? 4.977 6.828 2.424 1 98.81 105 VAL A CA 1
ATOM 790 C C . VAL A 1 105 ? 5.895 7.297 1.298 1 98.81 105 VAL A C 1
ATOM 792 O O . VAL A 1 105 ? 6.738 6.535 0.816 1 98.81 105 VAL A O 1
ATOM 795 N N . TYR A 1 106 ? 5.75 8.531 0.921 1 98.69 106 TYR A N 1
ATOM 796 C CA . TYR A 1 106 ? 6.539 9.086 -0.173 1 98.69 106 TYR A CA 1
ATOM 797 C C . TYR A 1 106 ? 7.434 10.219 0.318 1 98.69 106 TYR A C 1
ATOM 799 O O . TYR A 1 106 ? 7.008 11.039 1.129 1 98.69 106 TYR A O 1
ATOM 807 N N . VAL A 1 107 ? 8.625 10.25 -0.181 1 98.12 107 VAL A N 1
ATOM 808 C CA . VAL A 1 107 ? 9.523 11.383 0.027 1 98.12 107 VAL A CA 1
ATOM 809 C C . VAL A 1 107 ? 9.359 12.391 -1.113 1 98.12 107 VAL A C 1
ATOM 811 O O . VAL A 1 107 ? 9.336 12.008 -2.285 1 98.12 107 VAL A O 1
ATOM 814 N N . VAL A 1 108 ? 9.172 13.602 -0.727 1 97.94 108 VAL A N 1
ATOM 815 C CA . VAL A 1 108 ? 9.062 14.711 -1.666 1 97.94 108 VAL A CA 1
ATOM 816 C C . VAL A 1 108 ? 10.211 15.688 -1.45 1 97.94 108 VAL A C 1
ATOM 818 O O . VAL A 1 108 ? 10.258 16.391 -0.438 1 97.94 108 VAL A O 1
ATOM 821 N N . SER A 1 109 ? 11.07 15.773 -2.389 1 94.94 109 SER A N 1
ATOM 822 C CA . SER A 1 109 ? 12.266 16.594 -2.215 1 94.94 109 SER A CA 1
ATOM 823 C C . SER A 1 109 ? 12.219 17.828 -3.105 1 94.94 109 SER A C 1
ATOM 825 O O . SER A 1 109 ? 13.094 18.703 -3.018 1 94.94 109 SER A O 1
ATOM 827 N N . GLY A 1 110 ? 11.328 17.922 -3.99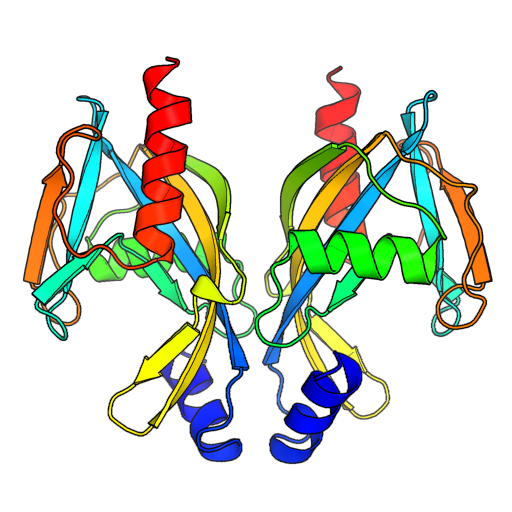2 1 96.06 110 GLY A N 1
ATOM 828 C CA . GLY A 1 110 ? 11.078 19.062 -4.852 1 96.06 110 GLY A CA 1
ATOM 829 C C . GLY A 1 110 ? 9.602 19.344 -5.055 1 96.06 110 GLY A C 1
ATOM 830 O O . GLY A 1 110 ? 8.812 18.438 -5.273 1 96.06 110 GLY A O 1
ATOM 831 N N . TRP A 1 111 ? 9.289 20.641 -4.883 1 97.56 111 TRP A N 1
ATOM 832 C CA . TRP A 1 111 ? 7.887 21.016 -5.008 1 97.56 111 TRP A CA 1
ATOM 833 C C . TRP A 1 111 ? 7.742 22.453 -5.449 1 97.56 111 TRP A C 1
ATOM 835 O O . TRP A 1 111 ? 8.695 23.234 -5.379 1 97.56 111 TRP A O 1
ATOM 845 N N . GLU A 1 112 ? 6.555 22.734 -5.926 1 97.81 112 GLU A N 1
ATOM 846 C CA . GLU A 1 112 ? 6.137 24.094 -6.207 1 97.81 112 GLU A CA 1
ATOM 847 C C . GLU A 1 112 ? 5.066 24.562 -5.223 1 97.81 112 GLU A C 1
ATOM 849 O O . GLU A 1 112 ? 4.316 23.75 -4.684 1 97.81 112 GLU A O 1
ATOM 854 N N . GLY A 1 113 ? 5.043 25.906 -5.008 1 96.5 113 GLY A N 1
ATOM 855 C CA . GLY A 1 113 ? 4.066 26.484 -4.098 1 96.5 113 GLY A CA 1
ATOM 856 C C . GLY A 1 113 ? 4.668 26.906 -2.771 1 96.5 113 GLY A C 1
ATOM 857 O O . GLY A 1 113 ? 5.844 26.656 -2.504 1 96.5 113 GLY A O 1
ATOM 858 N N . LYS A 1 114 ? 3.883 27.672 -1.974 1 95.25 114 LYS A N 1
ATOM 859 C CA . LYS A 1 114 ? 4.246 28.094 -0.623 1 95.25 114 LYS A CA 1
ATOM 860 C C . LYS A 1 114 ? 3.396 27.375 0.422 1 95.25 114 LYS A C 1
ATOM 862 O O . LYS A 1 114 ? 2.166 27.391 0.344 1 95.25 114 LYS A O 1
ATOM 867 N N . PRO A 1 115 ? 4.082 26.766 1.327 1 95.44 115 PRO A N 1
ATOM 868 C CA . PRO A 1 115 ? 3.318 26.031 2.338 1 95.44 115 PRO A CA 1
ATOM 869 C C . PRO A 1 115 ? 2.27 26.891 3.031 1 95.44 115 PRO A C 1
ATOM 871 O O . PRO A 1 115 ? 2.604 27.938 3.588 1 95.44 115 PRO A O 1
ATOM 874 N N . ALA A 1 116 ? 1.068 26.453 3.027 1 95 116 ALA A N 1
ATOM 875 C CA . ALA A 1 116 ? -0.058 27.078 3.715 1 95 116 ALA A CA 1
ATOM 876 C C . ALA A 1 116 ? -1.063 26.031 4.188 1 95 116 ALA A C 1
ATOM 878 O O . ALA A 1 116 ? -1.529 25.203 3.395 1 95 116 ALA A O 1
ATOM 879 N N . PRO A 1 117 ? -1.356 26.109 5.441 1 93.38 117 PRO A N 1
ATOM 880 C CA . PRO A 1 117 ? -2.361 25.156 5.914 1 93.38 117 PRO A CA 1
ATOM 881 C C . PRO A 1 117 ? -3.748 25.422 5.336 1 93.38 117 PRO A C 1
ATOM 883 O O . PRO A 1 117 ? -4.066 26.562 4.988 1 93.38 117 PRO A O 1
ATOM 886 N N . ASP A 1 118 ? -4.543 24.375 5.25 1 89 118 ASP A N 1
ATOM 887 C CA . ASP A 1 118 ? -5.883 24.516 4.691 1 89 118 ASP A CA 1
ATOM 888 C C . ASP A 1 118 ? -6.852 25.094 5.719 1 89 118 ASP A C 1
ATOM 890 O O . ASP A 1 118 ? -7.953 25.531 5.371 1 89 118 ASP A O 1
ATOM 894 N N . GLY A 1 119 ? -6.492 25.141 6.945 1 85.56 119 GLY A N 1
ATOM 895 C CA . GLY A 1 119 ? -7.32 25.719 7.984 1 85.56 119 GLY A CA 1
ATOM 896 C C . GLY A 1 119 ? -8.43 24.797 8.453 1 85.56 119 GLY A C 1
ATOM 897 O O . GLY A 1 119 ? -9.133 25.109 9.422 1 85.56 119 GLY A O 1
ATOM 898 N N . ALA A 1 120 ? -8.656 23.766 7.836 1 85.31 120 ALA A N 1
ATOM 899 C CA . ALA A 1 120 ? -9.703 22.812 8.172 1 85.31 120 ALA A CA 1
ATOM 900 C C . ALA A 1 120 ? -9.125 21.562 8.844 1 85.31 120 ALA A C 1
ATOM 902 O O . ALA A 1 120 ? -9.297 21.359 10.055 1 85.31 120 ALA A O 1
ATOM 903 N N . GLU A 1 121 ? -8.297 20.875 8.219 1 84.38 121 GLU A N 1
ATOM 904 C CA . GLU A 1 121 ? -7.633 19.688 8.758 1 84.38 121 GLU A CA 1
ATOM 905 C C . GLU A 1 121 ? -6.375 20.062 9.539 1 84.38 121 GLU A C 1
ATOM 907 O O . GLU A 1 121 ? -6.094 19.5 10.594 1 84.38 121 GLU A O 1
ATOM 912 N N . GLY A 1 122 ? -5.773 21.062 9.016 1 90.94 122 GLY A N 1
ATOM 913 C CA . GLY A 1 122 ? -4.535 21.531 9.617 1 90.94 122 GLY A CA 1
ATOM 914 C C . GLY A 1 122 ? -4.566 23.016 9.977 1 90.94 122 GLY A C 1
ATOM 915 O O . GLY A 1 122 ? -5.082 23.828 9.211 1 90.94 122 GLY A O 1
ATOM 916 N N . THR A 1 123 ? -3.893 23.328 11.117 1 92.38 123 THR A N 1
ATOM 917 C CA . THR A 1 123 ? -3.912 24.703 11.594 1 92.38 123 THR A CA 1
ATOM 918 C C . THR A 1 123 ? -2.553 25.375 11.398 1 92.38 123 THR A C 1
ATOM 920 O O . THR A 1 123 ? -2.453 26.594 11.359 1 92.38 123 THR A O 1
ATOM 923 N N . GLU A 1 124 ? -1.604 24.578 11.32 1 95.75 124 GLU A N 1
ATOM 924 C CA . GLU A 1 124 ? -0.231 25.062 11.227 1 95.75 124 GLU A CA 1
ATOM 925 C C . GLU A 1 124 ? 0.634 24.125 10.398 1 95.75 124 GLU A C 1
ATOM 927 O O . GLU A 1 124 ? 0.413 22.906 10.398 1 95.75 124 GLU A O 1
ATOM 932 N N . LEU A 1 125 ? 1.537 24.703 9.633 1 97.69 125 LEU A N 1
ATOM 933 C CA . LEU A 1 125 ? 2.605 23.984 8.961 1 97.69 125 LEU A CA 1
ATOM 934 C C . LEU A 1 125 ? 3.973 24.438 9.461 1 97.69 125 LEU A C 1
ATOM 936 O O . LEU A 1 125 ? 4.211 25.625 9.633 1 97.69 125 LEU A O 1
ATOM 940 N N . ARG A 1 126 ? 4.824 23.453 9.68 1 97.69 126 ARG A N 1
ATOM 941 C CA . ARG A 1 126 ? 6.16 23.797 10.156 1 97.69 126 ARG A CA 1
ATOM 942 C C . ARG A 1 126 ? 7.184 22.75 9.758 1 97.69 126 ARG A C 1
ATOM 944 O O . ARG A 1 126 ? 6.895 21.547 9.797 1 97.69 126 ARG A O 1
ATOM 951 N N . PHE A 1 127 ? 8.32 23.25 9.352 1 98.12 127 PHE A N 1
ATOM 952 C CA . PHE A 1 127 ? 9.438 22.344 9.102 1 98.12 127 PHE A CA 1
ATOM 953 C C . PHE A 1 127 ? 10.172 22.016 10.391 1 98.12 127 PHE A C 1
ATOM 955 O O . PHE A 1 127 ? 10.438 22.891 11.211 1 98.12 127 PHE A O 1
ATOM 962 N N . PHE A 1 128 ? 10.445 20.75 10.57 1 98.06 128 PHE A N 1
ATOM 963 C CA . PHE A 1 128 ? 11.18 20.25 11.727 1 98.06 128 PHE A CA 1
ATOM 964 C C . PHE A 1 128 ? 12.477 19.578 11.297 1 98.06 128 PHE A C 1
ATOM 966 O O . PHE A 1 128 ? 12.5 18.828 10.32 1 98.06 128 PHE A O 1
ATOM 973 N N . PRO A 1 129 ? 13.578 19.844 12.109 1 97.12 129 PRO A N 1
ATOM 974 C CA . PRO A 1 129 ? 14.742 18.984 11.891 1 97.12 129 PRO A CA 1
ATOM 975 C C . PRO A 1 129 ? 14.469 17.516 12.211 1 97.12 129 PRO A C 1
ATOM 977 O O . PRO A 1 129 ? 13.734 17.219 13.156 1 97.12 129 PRO A O 1
ATOM 980 N N . LEU A 1 130 ? 15.062 16.641 11.445 1 95.88 130 LEU A N 1
ATOM 981 C CA . LEU A 1 130 ? 14.82 15.203 11.625 1 95.88 130 LEU A CA 1
ATOM 982 C C . LEU A 1 130 ? 15.305 14.734 12.992 1 95.88 130 LEU A C 1
ATOM 984 O O . LEU A 1 130 ? 14.844 13.711 13.5 1 95.88 130 LEU A O 1
ATOM 988 N N . ASP A 1 131 ? 16.203 15.406 13.602 1 93.75 131 ASP A N 1
ATOM 989 C CA . ASP A 1 131 ? 16.734 15 14.898 1 93.75 131 ASP A CA 1
ATOM 990 C C . ASP A 1 131 ? 16.016 15.727 16.031 1 93.75 131 ASP A C 1
ATOM 992 O O . ASP A 1 131 ? 16.375 15.586 17.203 1 93.75 131 ASP A O 1
ATOM 996 N N . ALA A 1 132 ? 15.047 16.531 15.758 1 95.88 132 ALA A N 1
ATOM 997 C CA . ALA A 1 132 ? 14.258 17.266 16.734 1 95.88 132 ALA A CA 1
ATOM 998 C C . ALA A 1 132 ? 12.773 17.25 16.375 1 95.88 132 ALA A C 1
ATOM 1000 O O . ALA A 1 132 ? 12.133 18.297 16.328 1 95.88 132 ALA A O 1
ATOM 1001 N N . LEU A 1 133 ? 12.219 16.141 16.266 1 97.12 133 LEU A N 1
ATOM 1002 C CA . LEU A 1 133 ? 10.82 15.969 15.898 1 97.12 133 LEU A CA 1
ATOM 1003 C C . LEU A 1 133 ? 9.914 16.188 17.109 1 97.12 133 LEU A C 1
ATOM 1005 O O . LEU A 1 133 ? 10.328 15.945 18.25 1 97.12 133 LEU A O 1
ATOM 1009 N N . PRO A 1 134 ? 8.742 16.672 16.875 1 96.19 134 PRO A N 1
ATOM 1010 C CA . PRO A 1 134 ? 7.836 16.875 18 1 96.19 134 PRO A CA 1
ATOM 1011 C C . PRO A 1 134 ? 7.344 15.57 18.625 1 96.19 134 PRO A C 1
ATOM 1013 O O . PRO A 1 134 ? 7.383 14.523 17.969 1 96.19 134 PRO A O 1
ATOM 1016 N N . ALA A 1 135 ? 6.852 15.656 19.828 1 91.88 135 ALA A N 1
ATOM 1017 C CA . ALA A 1 135 ? 6.281 14.5 20.516 1 91.88 135 ALA A CA 1
ATOM 1018 C C . ALA A 1 135 ? 4.863 14.219 20.016 1 91.88 135 ALA A C 1
ATOM 1020 O O . ALA A 1 135 ? 4.25 15.062 19.359 1 91.88 135 ALA A O 1
ATOM 1021 N N . GLY A 1 136 ? 4.418 13.023 20.266 1 90.56 136 GLY A N 1
ATOM 1022 C CA . GLY A 1 136 ? 3.018 12.688 20.047 1 90.56 136 GLY A CA 1
ATOM 1023 C C . GLY A 1 136 ? 2.699 12.344 18.609 1 90.56 136 GLY A C 1
ATOM 1024 O O . GLY A 1 136 ? 1.57 12.531 18.156 1 90.56 136 GLY A O 1
ATOM 1025 N N . LEU A 1 137 ? 3.658 11.969 17.859 1 95.06 137 LEU A N 1
ATOM 1026 C CA . LEU A 1 137 ? 3.434 11.5 16.484 1 95.06 137 LEU A CA 1
ATOM 1027 C C . LEU A 1 137 ? 2.656 10.195 16.484 1 95.06 137 LEU A C 1
ATOM 1029 O O . LEU A 1 137 ? 2.883 9.328 17.328 1 95.06 137 LEU A O 1
ATOM 1033 N N . GLY A 1 138 ? 1.707 10.117 15.539 1 93.94 138 GLY A N 1
ATOM 1034 C CA . GLY A 1 138 ? 1.029 8.844 15.375 1 93.94 138 GLY A CA 1
ATOM 1035 C C . GLY A 1 138 ? 1.957 7.73 14.922 1 93.94 138 GLY A C 1
ATOM 1036 O O . GLY A 1 138 ? 3.084 7.988 14.5 1 93.94 138 GLY A O 1
ATOM 1037 N N . PRO A 1 139 ? 1.475 6.578 15.039 1 94.62 139 PRO A N 1
ATOM 1038 C CA . PRO A 1 139 ? 2.328 5.426 14.742 1 94.62 139 PRO A CA 1
ATOM 1039 C C . PRO A 1 139 ? 2.857 5.434 13.312 1 94.62 139 PRO A C 1
ATOM 1041 O O . PRO A 1 139 ? 4.023 5.105 13.078 1 94.62 139 PRO A O 1
ATOM 1044 N N . VAL A 1 140 ? 2.039 5.766 12.344 1 97.31 140 VAL A N 1
ATOM 1045 C CA . VAL A 1 140 ? 2.463 5.793 10.945 1 97.31 140 VAL A CA 1
ATOM 1046 C C . VAL A 1 140 ? 3.525 6.871 10.75 1 97.31 140 VAL A C 1
ATOM 1048 O O . VAL A 1 140 ? 4.574 6.613 10.156 1 97.31 140 VAL A O 1
ATOM 1051 N N . ASP A 1 141 ? 3.262 8 11.289 1 97.69 141 ASP A N 1
ATOM 1052 C CA . ASP A 1 141 ? 4.199 9.117 11.172 1 97.69 141 ASP A CA 1
ATOM 1053 C C . ASP A 1 141 ? 5.539 8.773 11.812 1 97.69 141 ASP A C 1
ATOM 1055 O O . ASP A 1 141 ? 6.594 9 11.211 1 97.69 141 ASP A O 1
ATOM 1059 N N . ARG A 1 142 ? 5.426 8.258 12.992 1 96.75 142 ARG A N 1
ATOM 1060 C CA . ARG A 1 142 ? 6.637 7.93 13.734 1 96.75 142 ARG A CA 1
ATOM 1061 C C . ARG A 1 142 ? 7.492 6.922 12.977 1 96.75 142 ARG A C 1
ATOM 1063 O O . ARG A 1 142 ? 8.703 7.105 12.828 1 96.75 142 ARG A O 1
ATOM 1070 N N . HIS A 1 143 ? 6.922 5.906 12.523 1 97.25 143 HIS A N 1
ATOM 1071 C CA . HIS A 1 143 ? 7.645 4.883 11.773 1 97.25 143 HIS A CA 1
ATOM 1072 C C . HIS A 1 143 ? 8.289 5.469 10.523 1 97.25 143 HIS A C 1
ATOM 1074 O O . HIS A 1 143 ? 9.469 5.227 10.25 1 97.25 143 HIS A O 1
ATOM 1080 N N . ALA A 1 144 ? 7.531 6.207 9.773 1 97.69 144 ALA A N 1
ATOM 1081 C CA . ALA A 1 144 ? 8.008 6.809 8.531 1 97.69 144 ALA A CA 1
ATOM 1082 C C . ALA A 1 144 ? 9.18 7.754 8.789 1 97.69 144 ALA A C 1
ATOM 1084 O O . ALA A 1 144 ? 10.195 7.691 8.102 1 97.69 144 ALA A O 1
ATOM 1085 N N . LEU A 1 145 ? 9.023 8.547 9.781 1 97.88 145 LEU A N 1
ATOM 1086 C CA . LEU A 1 145 ? 10.031 9.555 10.07 1 97.88 145 LEU A CA 1
ATOM 1087 C C . LEU A 1 145 ? 11.297 8.914 10.633 1 97.88 145 LEU A C 1
ATOM 1089 O O . LEU A 1 145 ? 12.406 9.375 10.359 1 97.88 145 LEU A O 1
ATOM 1093 N N . ASP A 1 146 ? 11.141 7.875 11.461 1 96.06 146 ASP A N 1
ATOM 1094 C CA . ASP A 1 146 ? 12.297 7.129 11.945 1 96.06 146 ASP A CA 1
ATOM 1095 C C . ASP A 1 146 ? 13.086 6.527 10.781 1 96.06 146 ASP A C 1
ATOM 1097 O O . ASP A 1 146 ? 14.32 6.586 10.766 1 96.06 146 ASP A O 1
ATOM 1101 N N . LEU A 1 147 ? 12.352 5.977 9.867 1 95.94 147 LEU A N 1
ATOM 1102 C CA . LEU A 1 147 ? 13.008 5.391 8.703 1 95.94 147 LEU A CA 1
ATOM 1103 C C . LEU A 1 147 ? 13.719 6.465 7.883 1 95.94 147 LEU A C 1
ATOM 1105 O O . LEU A 1 147 ? 14.844 6.258 7.422 1 95.94 147 LEU A O 1
ATOM 1109 N N . LEU A 1 148 ? 13.047 7.547 7.68 1 96.12 148 LEU A N 1
ATOM 1110 C CA . LEU A 1 148 ? 13.656 8.648 6.938 1 96.12 148 LEU A CA 1
ATOM 1111 C C . LEU A 1 148 ? 14.953 9.102 7.594 1 96.12 148 LEU A C 1
ATOM 1113 O O . LEU A 1 148 ? 15.953 9.336 6.91 1 96.12 148 LEU A O 1
ATOM 1117 N N . ARG A 1 149 ? 14.898 9.219 8.883 1 93.94 149 ARG A N 1
ATOM 1118 C CA . ARG A 1 149 ? 16.078 9.656 9.633 1 93.94 149 ARG A CA 1
ATOM 1119 C C . ARG A 1 149 ? 17.25 8.703 9.398 1 93.94 149 ARG A C 1
ATOM 1121 O O . ARG A 1 149 ? 18.375 9.148 9.203 1 93.94 149 ARG A O 1
ATOM 1128 N N . VAL A 1 150 ? 17.016 7.43 9.359 1 90.12 150 VAL A N 1
ATOM 1129 C CA . VAL A 1 150 ? 18.047 6.418 9.172 1 90.12 150 VAL A CA 1
ATOM 1130 C C . VAL A 1 150 ? 18.594 6.5 7.754 1 90.12 150 VAL A C 1
ATOM 1132 O O . VAL A 1 150 ? 19.812 6.406 7.551 1 90.12 150 VAL A O 1
ATOM 1135 N N . CYS A 1 151 ? 17.75 6.715 6.793 1 85.56 151 CYS A N 1
ATOM 1136 C CA . CYS A 1 151 ? 18.141 6.746 5.391 1 85.56 151 CYS A CA 1
ATOM 1137 C C . CYS A 1 151 ? 18.844 8.062 5.051 1 85.56 151 CYS A C 1
ATOM 1139 O O . CYS A 1 151 ? 19.703 8.109 4.172 1 85.56 151 CYS A O 1
ATOM 1141 N N . TRP A 1 152 ? 18.438 9.109 5.641 1 76.69 152 TRP A N 1
ATOM 1142 C CA . TRP A 1 152 ? 18.953 10.445 5.355 1 76.69 152 TRP A CA 1
ATOM 1143 C C . TRP A 1 152 ? 20.25 10.695 6.113 1 76.69 152 TRP A C 1
ATOM 1145 O O . TRP A 1 152 ? 21.141 11.391 5.621 1 76.69 152 TRP A O 1
ATOM 1155 N N . SER A 1 153 ? 20.297 10.336 7.336 1 66.56 153 SER A N 1
ATOM 1156 C CA . SER A 1 153 ? 21.547 10.477 8.094 1 66.56 153 SER A CA 1
ATOM 1157 C C . SER A 1 153 ? 22.688 9.727 7.418 1 66.56 153 SER A C 1
ATOM 1159 O O . SER A 1 153 ? 23.859 10.031 7.645 1 66.56 153 SER A O 1
ATOM 1161 N N . VAL A 1 154 ? 22.312 8.82 6.672 1 54.75 154 VAL A N 1
ATOM 1162 C CA . VAL A 1 154 ? 23.375 8.102 5.977 1 54.75 154 VAL A CA 1
ATOM 1163 C C . VAL A 1 154 ? 23.812 8.891 4.746 1 54.75 154 VAL A C 1
ATOM 1165 O O . VAL A 1 154 ? 24.766 8.5 4.066 1 54.75 154 VAL A O 1
ATOM 1168 N N . GLN A 1 155 ? 23.156 9.992 4.375 1 49.91 155 GLN A N 1
ATOM 1169 C CA . GLN A 1 155 ? 23.641 10.812 3.271 1 49.91 155 GLN A CA 1
ATOM 1170 C C . GLN A 1 155 ? 24.625 11.867 3.764 1 49.91 155 GLN A C 1
ATOM 1172 O O . GLN A 1 155 ? 24.531 12.328 4.902 1 49.91 155 GLN A O 1
ATOM 1177 N N . MET B 1 1 ? -8.547 -13.258 12.836 1 66.5 1 MET B N 1
ATOM 1178 C CA . MET B 1 1 ? -9.508 -13.367 11.742 1 66.5 1 MET B CA 1
ATOM 1179 C C . MET B 1 1 ? -8.797 -13.672 10.422 1 66.5 1 MET B C 1
ATOM 1181 O O . MET B 1 1 ? -7.793 -13.039 10.094 1 66.5 1 MET B O 1
ATOM 1185 N N . SER B 1 2 ? -9.266 -14.68 9.766 1 76.5 2 SER B N 1
ATOM 1186 C CA . SER B 1 2 ? -8.648 -15.07 8.5 1 76.5 2 SER B CA 1
ATOM 1187 C C . SER B 1 2 ? -8.984 -14.07 7.391 1 76.5 2 SER B C 1
ATOM 1189 O O . SER B 1 2 ? -9.891 -13.25 7.543 1 76.5 2 SER B O 1
ATOM 1191 N N . THR B 1 3 ? -8.148 -14.016 6.355 1 83.62 3 THR B N 1
ATOM 1192 C CA . THR B 1 3 ? -8.422 -13.172 5.199 1 83.62 3 THR B CA 1
ATOM 1193 C C . THR B 1 3 ? -9.797 -13.484 4.613 1 83.62 3 THR B C 1
ATOM 1195 O O . THR B 1 3 ? -10.531 -12.57 4.234 1 83.62 3 THR B O 1
ATOM 1198 N N . THR B 1 4 ? -10.086 -14.719 4.508 1 80.38 4 THR B N 1
ATOM 1199 C CA . THR B 1 4 ? -11.375 -15.125 3.957 1 80.38 4 THR B CA 1
ATOM 1200 C C . THR B 1 4 ? -12.516 -14.57 4.789 1 80.38 4 THR B C 1
ATOM 1202 O O . THR B 1 4 ? -13.484 -14.031 4.246 1 80.38 4 THR B O 1
ATOM 1205 N N . GLU B 1 5 ? -12.398 -14.648 6.078 1 83.69 5 GLU B N 1
ATOM 1206 C CA . GLU B 1 5 ? -13.43 -14.117 6.961 1 83.69 5 GLU B CA 1
ATOM 1207 C C . GLU B 1 5 ? -13.555 -12.602 6.816 1 83.69 5 GLU B C 1
ATOM 1209 O O . GLU B 1 5 ? -14.664 -12.062 6.82 1 83.69 5 GLU B O 1
ATOM 1214 N N . TYR B 1 6 ? -12.438 -11.992 6.73 1 89.19 6 TYR B N 1
ATOM 1215 C CA . TYR B 1 6 ? -12.43 -10.539 6.586 1 89.19 6 TYR B CA 1
ATOM 1216 C C . TYR B 1 6 ? -13.094 -10.117 5.277 1 89.19 6 TYR B C 1
ATOM 1218 O O . TYR B 1 6 ? -14.031 -9.32 5.277 1 89.19 6 TYR B O 1
ATOM 1226 N N . VAL B 1 7 ? -12.672 -10.695 4.195 1 89.38 7 VAL B N 1
ATOM 1227 C CA . VAL B 1 7 ? -13.141 -10.328 2.861 1 89.38 7 VAL B CA 1
ATOM 1228 C C . VAL B 1 7 ? -14.602 -10.734 2.695 1 89.38 7 VAL B C 1
ATOM 1230 O O . VAL B 1 7 ? -15.445 -9.906 2.318 1 89.38 7 VAL B O 1
ATOM 1233 N N . SER B 1 8 ? -14.898 -11.984 2.984 1 88.88 8 SER B N 1
ATOM 1234 C CA . SER B 1 8 ? -16.266 -12.461 2.842 1 88.88 8 SER B CA 1
ATOM 1235 C C . SER B 1 8 ? -17.219 -11.719 3.775 1 88.88 8 SER B C 1
ATOM 1237 O O . SER B 1 8 ? -18.359 -11.438 3.414 1 88.88 8 SER B O 1
ATOM 1239 N N . GLY B 1 9 ? -16.734 -11.461 4.973 1 89.5 9 GLY B N 1
ATOM 1240 C CA . GLY B 1 9 ? -17.547 -10.711 5.922 1 89.5 9 GLY B CA 1
ATOM 1241 C C . GLY B 1 9 ? -17.891 -9.32 5.438 1 89.5 9 GLY B C 1
ATOM 1242 O O . GLY B 1 9 ? -19.047 -8.883 5.57 1 89.5 9 GLY B O 1
ATOM 1243 N N . LEU B 1 10 ? -16.938 -8.672 4.918 1 90.12 10 LEU B N 1
ATOM 1244 C CA . LEU B 1 10 ? -17.188 -7.324 4.406 1 90.12 10 LEU B CA 1
ATOM 1245 C C . LEU B 1 10 ? -18.125 -7.359 3.211 1 90.12 10 LEU B C 1
ATOM 1247 O O . LEU B 1 10 ? -19.078 -6.566 3.137 1 90.12 10 LEU B O 1
ATOM 1251 N N . TRP B 1 11 ? -17.938 -8.289 2.348 1 89.25 11 TRP B N 1
ATOM 1252 C CA . TRP B 1 11 ? -18.781 -8.391 1.164 1 89.25 11 TRP B CA 1
ATOM 1253 C C . TRP B 1 11 ? -20.219 -8.703 1.553 1 89.25 11 TRP B C 1
ATOM 1255 O O . TRP B 1 11 ? -21.156 -8.25 0.895 1 89.25 11 TRP B O 1
ATOM 1265 N N . ALA B 1 12 ? -20.391 -9.508 2.543 1 91.56 12 ALA B N 1
ATOM 1266 C CA . ALA B 1 12 ? -21.719 -9.836 3.02 1 91.56 12 ALA B C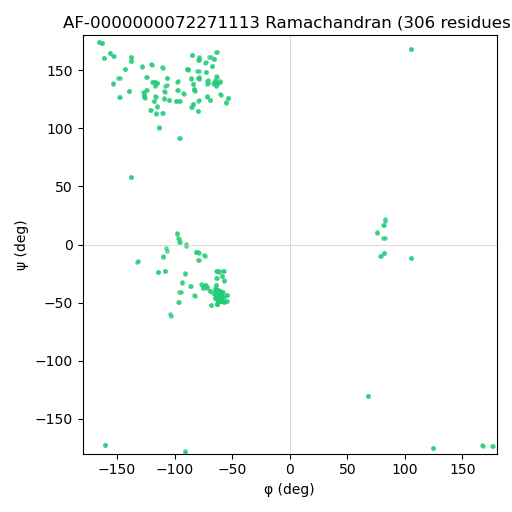A 1
ATOM 1267 C C . ALA B 1 12 ? -22.469 -8.578 3.469 1 91.56 12 ALA B C 1
ATOM 1269 O O . ALA B 1 12 ? -23.688 -8.492 3.352 1 91.56 12 ALA B O 1
ATOM 1270 N N . LEU B 1 13 ? -21.734 -7.602 3.879 1 91.5 13 LEU B N 1
ATOM 1271 C CA . LEU B 1 13 ? -22.328 -6.387 4.422 1 91.5 13 LEU B CA 1
ATOM 1272 C C . LEU B 1 13 ? -22.5 -5.336 3.33 1 91.5 13 LEU B C 1
ATOM 1274 O O . LEU B 1 13 ? -23.516 -4.621 3.305 1 91.5 13 LEU B O 1
ATOM 1278 N N . ILE B 1 14 ? -21.641 -5.281 2.373 1 92.12 14 ILE B N 1
ATOM 1279 C CA . ILE B 1 14 ? -21.625 -4.145 1.458 1 92.12 14 ILE B CA 1
ATOM 1280 C C . ILE B 1 14 ? -22.188 -4.574 0.1 1 92.12 14 ILE B C 1
ATOM 1282 O O . ILE B 1 14 ? -22.375 -3.74 -0.789 1 92.12 14 ILE B O 1
ATOM 1286 N N . GLY B 1 15 ? -22.469 -5.863 -0.028 1 90.81 15 GLY B N 1
ATOM 1287 C CA . GLY B 1 15 ? -22.922 -6.375 -1.312 1 90.81 15 GLY B CA 1
ATOM 1288 C C . GLY B 1 15 ? -21.844 -6.344 -2.379 1 90.81 15 GLY B C 1
ATOM 1289 O O . GLY B 1 15 ? -20.734 -6.816 -2.154 1 90.81 15 GLY B O 1
ATOM 1290 N N . HIS B 1 16 ? -22.297 -5.746 -3.564 1 90.75 16 HIS B N 1
ATOM 1291 C CA . HIS B 1 16 ? -21.375 -5.777 -4.703 1 90.75 16 HIS B CA 1
ATOM 1292 C C . HIS B 1 16 ? -20.609 -4.469 -4.828 1 90.75 16 HIS B C 1
ATOM 1294 O O . HIS B 1 16 ? -19.891 -4.258 -5.816 1 90.75 16 HIS B O 1
ATOM 1300 N N . ARG B 1 17 ? -20.734 -3.607 -3.812 1 92.12 17 ARG B N 1
ATOM 1301 C CA . ARG B 1 17 ? -20.062 -2.309 -3.855 1 92.12 17 ARG B CA 1
ATOM 1302 C C . ARG B 1 17 ? -18.547 -2.469 -3.875 1 92.12 17 ARG B C 1
ATOM 1304 O O . ARG B 1 17 ? -18 -3.293 -3.143 1 92.12 17 ARG B O 1
ATOM 1311 N N . PRO B 1 18 ? -17.891 -1.685 -4.711 1 94.25 18 PRO B N 1
ATOM 1312 C CA . PRO B 1 18 ? -16.438 -1.814 -4.805 1 94.25 18 PRO B CA 1
ATOM 1313 C C . PRO B 1 18 ? -15.711 -1.257 -3.58 1 94.25 18 PRO B C 1
ATOM 1315 O O . PRO B 1 18 ? -16.172 -0.288 -2.975 1 94.25 18 PRO B O 1
ATOM 1318 N N . VAL B 1 19 ? -14.578 -1.853 -3.26 1 94.94 19 VAL B N 1
ATOM 1319 C CA . VAL B 1 19 ? -13.711 -1.399 -2.18 1 94.94 19 VAL B CA 1
ATOM 1320 C C . VAL B 1 19 ? -12.25 -1.467 -2.629 1 94.94 19 VAL B C 1
ATOM 1322 O O . VAL B 1 19 ? -11.93 -2.123 -3.621 1 94.94 19 VAL B O 1
ATOM 1325 N N . ASN B 1 20 ? -11.383 -0.702 -1.996 1 97.19 20 ASN B N 1
ATOM 1326 C CA . ASN B 1 20 ? -9.945 -0.893 -2.139 1 97.19 20 ASN B CA 1
ATOM 1327 C C . ASN B 1 20 ? -9.438 -2.041 -1.267 1 97.19 20 ASN B C 1
ATOM 1329 O O . ASN B 1 20 ? -9.508 -1.968 -0.038 1 97.19 20 ASN B O 1
ATOM 1333 N N . TRP B 1 21 ? -8.961 -3.084 -1.918 1 97.44 21 TRP B N 1
ATOM 1334 C CA . TRP B 1 21 ? -8.359 -4.168 -1.156 1 97.44 21 TRP B CA 1
ATOM 1335 C C . TRP B 1 21 ? -6.84 -4.008 -1.092 1 97.44 21 TRP B C 1
ATOM 1337 O O . TRP B 1 21 ? -6.176 -3.916 -2.127 1 97.44 21 TRP B O 1
ATOM 1347 N N . ALA B 1 22 ? -6.34 -3.967 0.108 1 98.38 22 ALA B N 1
ATOM 1348 C CA . ALA B 1 22 ? -4.891 -3.947 0.302 1 98.38 22 ALA B CA 1
ATOM 1349 C C . ALA B 1 22 ? -4.316 -5.359 0.276 1 98.38 22 ALA B C 1
ATOM 1351 O O . ALA B 1 22 ? -4.906 -6.289 0.833 1 98.38 22 ALA B O 1
ATOM 1352 N N . GLY B 1 23 ? -3.18 -5.504 -0.39 1 98.5 23 GLY B N 1
ATOM 1353 C CA . GLY B 1 23 ? -2.518 -6.797 -0.447 1 98.5 23 GLY B CA 1
ATOM 1354 C C . GLY B 1 23 ? -1.049 -6.703 -0.811 1 98.5 23 GLY B C 1
ATOM 1355 O O . GLY B 1 23 ? -0.46 -5.621 -0.758 1 98.5 23 GLY B O 1
ATOM 1356 N N . ALA B 1 24 ? -0.42 -7.844 -1.038 1 98.75 24 ALA B N 1
ATOM 1357 C CA . ALA B 1 24 ? 0.996 -7.945 -1.386 1 98.75 24 ALA B CA 1
ATOM 1358 C C . ALA B 1 24 ? 1.235 -9.062 -2.393 1 98.75 24 ALA B C 1
ATOM 1360 O O . ALA B 1 24 ? 0.465 -10.023 -2.457 1 98.75 24 ALA B O 1
ATOM 1361 N N . CYS B 1 25 ? 2.246 -8.914 -3.205 1 98.38 25 CYS B N 1
ATOM 1362 C CA . CYS B 1 25 ? 2.699 -10 -4.059 1 98.38 25 CYS B CA 1
ATOM 1363 C C . CYS B 1 25 ? 4.223 -10.078 -4.086 1 98.38 25 CYS B C 1
ATOM 1365 O O . CYS B 1 25 ? 4.902 -9.125 -3.701 1 98.38 25 CYS B O 1
ATOM 1367 N N . ALA B 1 26 ? 4.754 -11.172 -4.473 1 98.5 26 ALA B N 1
ATOM 1368 C CA . ALA B 1 26 ? 6.184 -11.461 -4.441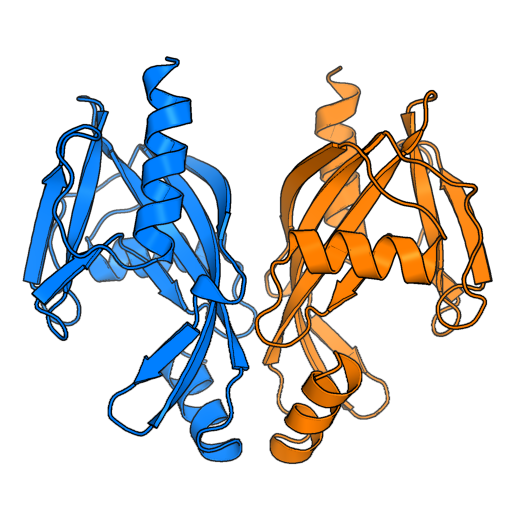 1 98.5 26 ALA B CA 1
ATOM 1369 C C . ALA B 1 26 ? 6.734 -11.664 -5.848 1 98.5 26 ALA B C 1
ATOM 1371 O O . ALA B 1 26 ? 6.16 -12.422 -6.641 1 98.5 26 ALA B O 1
ATOM 1372 N N . LEU B 1 27 ? 7.727 -10.969 -6.148 1 98.56 27 LEU B N 1
ATOM 1373 C CA . LEU B 1 27 ? 8.578 -11.273 -7.293 1 98.56 27 LEU B CA 1
ATOM 1374 C C . LEU B 1 27 ? 9.797 -12.086 -6.867 1 98.56 27 LEU B C 1
ATOM 1376 O O . LEU B 1 27 ? 10.82 -11.523 -6.484 1 98.56 27 LEU B O 1
ATOM 1380 N N . VAL B 1 28 ? 9.688 -13.391 -6.906 1 98.31 28 VAL B N 1
ATOM 1381 C CA . VAL B 1 28 ? 10.727 -14.312 -6.461 1 98.31 28 VAL B CA 1
ATOM 1382 C C . VAL B 1 28 ? 11.727 -14.555 -7.594 1 98.31 28 VAL B C 1
ATOM 1384 O O . VAL B 1 28 ? 11.359 -15.086 -8.648 1 98.31 28 VAL B O 1
ATOM 1387 N N . LEU B 1 29 ? 12.922 -14.195 -7.332 1 97.06 29 LEU B N 1
ATOM 1388 C CA . LEU B 1 29 ? 13.969 -14.328 -8.344 1 97.06 29 LEU B CA 1
ATOM 1389 C C . LEU B 1 29 ? 14.945 -15.438 -7.973 1 97.06 29 LEU B C 1
ATOM 1391 O O . LEU B 1 29 ? 15.406 -15.508 -6.836 1 97.06 29 LEU B O 1
ATOM 1395 N N . ASN B 1 30 ? 15.219 -16.297 -8.945 1 96.19 30 ASN B N 1
ATOM 1396 C CA . ASN B 1 30 ? 16.25 -17.297 -8.703 1 96.19 30 ASN B CA 1
ATOM 1397 C C . ASN B 1 30 ? 17.625 -16.812 -9.148 1 96.19 30 ASN B C 1
ATOM 1399 O O . ASN B 1 30 ? 17.781 -15.656 -9.555 1 96.19 30 ASN B O 1
ATOM 1403 N N . GLY B 1 31 ? 18.625 -17.672 -9.008 1 93.75 31 GLY B N 1
ATOM 1404 C CA . GLY B 1 31 ? 20 -17.328 -9.297 1 93.75 31 GLY B CA 1
ATOM 1405 C C . GLY B 1 31 ? 20.234 -16.938 -10.75 1 93.75 31 GLY B C 1
ATOM 1406 O O . GLY B 1 31 ? 21.172 -16.203 -11.062 1 93.75 31 GLY B O 1
ATOM 1407 N N . ALA B 1 32 ? 19.391 -17.359 -11.688 1 94.88 32 ALA B N 1
ATOM 1408 C CA . ALA B 1 32 ? 19.516 -17.078 -13.109 1 94.88 32 ALA B CA 1
ATOM 1409 C C . ALA B 1 32 ? 18.781 -15.789 -13.477 1 94.88 32 ALA B C 1
ATOM 1411 O O . ALA B 1 32 ? 18.719 -15.422 -14.648 1 94.88 32 ALA B O 1
ATOM 1412 N N . GLY B 1 33 ? 18.125 -15.125 -12.469 1 94.19 33 GLY B N 1
ATOM 1413 C CA . GLY B 1 33 ? 17.391 -13.898 -12.727 1 94.19 33 GLY B CA 1
ATOM 1414 C C . GLY B 1 33 ? 16 -14.156 -13.289 1 94.19 33 GLY B C 1
ATOM 1415 O O . GLY B 1 33 ? 15.406 -13.266 -13.898 1 94.19 33 GLY B O 1
ATOM 1416 N N . GLU B 1 34 ? 15.539 -15.344 -13.156 1 97.06 34 GLU B N 1
ATOM 1417 C CA . GLU B 1 34 ? 14.188 -15.688 -13.57 1 97.06 34 GLU B CA 1
ATOM 1418 C C . GLU B 1 34 ? 13.188 -15.445 -12.438 1 97.06 34 GLU B C 1
ATOM 1420 O O . GLU B 1 34 ? 13.539 -15.539 -11.266 1 97.06 34 GLU B O 1
ATOM 1425 N N . VAL B 1 35 ? 11.953 -15.141 -12.836 1 98.19 35 VAL B N 1
ATOM 1426 C CA . VAL B 1 35 ? 10.938 -14.812 -11.844 1 98.19 35 VAL B CA 1
ATOM 1427 C C . VAL B 1 35 ? 9.93 -15.953 -11.734 1 98.19 35 VAL B C 1
ATOM 1429 O O . VAL B 1 35 ? 9.539 -16.547 -12.742 1 98.19 35 VAL B O 1
ATOM 1432 N N . LEU B 1 36 ? 9.539 -16.328 -10.484 1 98.44 36 LEU B N 1
ATOM 1433 C CA . LEU B 1 36 ? 8.578 -17.391 -10.227 1 98.44 36 LEU B CA 1
ATOM 1434 C C . LEU B 1 36 ? 7.148 -16.906 -10.438 1 98.44 36 LEU B C 1
ATOM 1436 O O . LEU B 1 36 ? 6.738 -15.906 -9.852 1 98.44 36 LEU B O 1
ATOM 1440 N N . LEU B 1 37 ? 6.418 -17.594 -11.305 1 98.38 37 LEU B N 1
ATOM 1441 C CA . LEU B 1 37 ? 4.992 -17.344 -11.477 1 98.38 37 LEU B CA 1
ATOM 1442 C C . LEU B 1 37 ? 4.176 -18.594 -11.18 1 98.38 37 LEU B C 1
ATOM 1444 O O . LEU B 1 37 ? 4.707 -19.703 -11.188 1 98.38 37 LEU B O 1
ATOM 1448 N N . GLN B 1 38 ? 3.002 -18.406 -10.836 1 97.44 38 GLN B N 1
ATOM 1449 C CA . GLN B 1 38 ? 2.061 -19.484 -10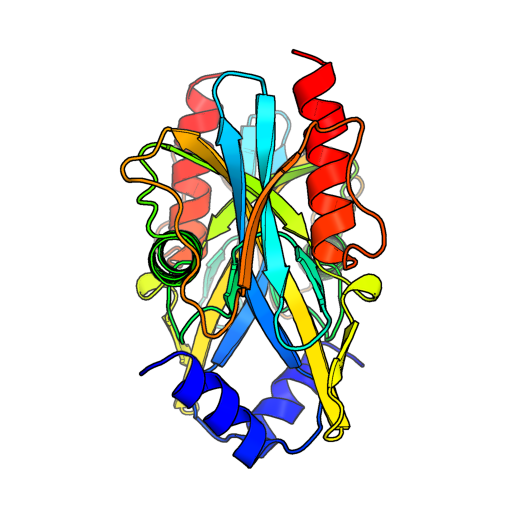.578 1 97.44 38 GLN B CA 1
ATOM 1450 C C . GLN B 1 38 ? 0.915 -19.469 -11.586 1 97.44 38 GLN B C 1
ATOM 1452 O O . GLN B 1 38 ? 0.414 -18.406 -11.945 1 97.44 38 GLN B O 1
ATOM 1457 N N . ARG B 1 39 ? 0.535 -20.609 -12.031 1 96.12 39 ARG B N 1
ATOM 1458 C CA . ARG B 1 39 ? -0.656 -20.75 -12.859 1 96.12 39 ARG B CA 1
ATOM 1459 C C . ARG B 1 39 ? -1.913 -20.844 -12.008 1 96.12 39 ARG B C 1
ATOM 1461 O O . ARG B 1 39 ? -2.061 -21.781 -11.219 1 96.12 39 ARG B O 1
ATOM 1468 N N . ARG B 1 40 ? -2.799 -19.938 -12.219 1 91.62 40 ARG B N 1
ATOM 1469 C CA . ARG B 1 40 ? -4.012 -19.891 -11.406 1 91.62 40 ARG B CA 1
ATOM 1470 C C . ARG B 1 40 ? -5.016 -20.938 -11.875 1 91.62 40 ARG B C 1
ATOM 1472 O O . ARG B 1 40 ? -5.191 -21.156 -13.078 1 91.62 40 ARG B O 1
ATOM 1479 N N . GLN B 1 41 ? -5.684 -21.5 -10.914 1 88.06 41 GLN B N 1
ATOM 1480 C CA . GLN B 1 41 ? -6.684 -22.516 -11.227 1 88.06 41 GLN B CA 1
ATOM 1481 C C . GLN B 1 41 ? -7.957 -21.891 -11.789 1 88.06 41 GLN B C 1
ATOM 1483 O O . GLN B 1 41 ? -8.602 -22.453 -12.672 1 88.06 41 GLN B O 1
ATOM 1488 N N . ASP B 1 42 ? -8.336 -20.766 -11.289 1 83.31 42 ASP B N 1
ATOM 1489 C CA . ASP B 1 42 ? -9.609 -20.141 -11.633 1 83.31 42 ASP B CA 1
ATOM 1490 C C . ASP B 1 42 ? -9.578 -19.562 -13.039 1 83.31 42 ASP B C 1
ATOM 1492 O O . ASP B 1 42 ? -10.562 -19.641 -13.773 1 83.31 42 ASP B O 1
ATOM 1496 N N . THR B 1 43 ? -8.477 -19.031 -13.508 1 82.75 43 THR B N 1
ATOM 1497 C CA . THR B 1 43 ? -8.422 -18.344 -14.789 1 82.75 43 THR B CA 1
ATOM 1498 C C . THR B 1 43 ? -7.543 -19.109 -15.781 1 82.75 43 THR B C 1
ATOM 1500 O O . THR B 1 43 ? -7.613 -18.875 -16.984 1 82.75 43 THR B O 1
ATOM 1503 N N . GLY B 1 44 ? -6.652 -19.906 -15.25 1 88.56 44 GLY B N 1
ATOM 1504 C CA . GLY B 1 44 ? -5.672 -20.594 -16.078 1 88.56 44 GLY B CA 1
ATOM 1505 C C . GLY B 1 44 ? -4.484 -19.719 -16.438 1 88.56 44 GLY B C 1
ATOM 1506 O O . GLY B 1 44 ? -3.52 -20.188 -17.047 1 88.56 44 GLY B O 1
ATOM 1507 N N . GLY B 1 45 ? -4.562 -18.484 -16.109 1 93.5 45 GLY B N 1
ATOM 1508 C CA . GLY B 1 45 ? -3.484 -17.547 -16.422 1 93.5 45 GLY B CA 1
ATOM 1509 C C . GLY B 1 45 ? -2.387 -17.547 -15.367 1 93.5 45 GLY B C 1
ATOM 1510 O O . GLY B 1 45 ? -2.543 -18.141 -14.297 1 93.5 45 GLY B O 1
ATOM 1511 N N . TRP B 1 46 ? -1.23 -16.984 -15.812 1 96.88 46 TRP B N 1
ATOM 1512 C CA . TRP B 1 46 ? -0.088 -16.891 -14.906 1 96.88 46 TRP B CA 1
ATOM 1513 C C . TRP B 1 46 ? -0.127 -15.586 -14.117 1 96.88 46 TRP B C 1
ATOM 1515 O O . TRP B 1 46 ? -0.653 -14.578 -14.586 1 96.88 46 TRP B O 1
ATOM 1525 N N . GLY B 1 47 ? 0.443 -15.633 -12.914 1 97.12 47 GLY B N 1
ATOM 1526 C CA . GLY B 1 47 ? 0.586 -14.453 -12.078 1 97.12 47 GLY B CA 1
ATOM 1527 C C . GLY B 1 47 ? 1.606 -14.633 -10.969 1 97.12 47 GLY B C 1
ATOM 1528 O O . GLY B 1 47 ? 2.16 -15.719 -10.797 1 97.12 47 GLY B O 1
ATOM 1529 N N . THR B 1 48 ? 1.852 -13.578 -10.312 1 98.12 48 THR B N 1
ATOM 1530 C CA . THR B 1 48 ? 2.773 -13.609 -9.18 1 98.12 48 THR B CA 1
ATOM 1531 C C . THR B 1 48 ? 2.086 -14.172 -7.938 1 98.12 48 THR B C 1
ATOM 1533 O O . THR B 1 48 ? 0.882 -13.984 -7.75 1 98.12 48 THR B O 1
ATOM 1536 N N . PRO B 1 49 ? 2.84 -14.938 -7.109 1 97.81 49 PRO B N 1
ATOM 1537 C CA . PRO B 1 49 ? 2.244 -15.289 -5.816 1 97.81 49 PRO B CA 1
ATOM 1538 C C . PRO B 1 49 ? 1.917 -14.062 -4.969 1 97.81 49 PRO B C 1
ATOM 1540 O O . PRO B 1 49 ? 2.678 -13.086 -4.961 1 97.81 49 PRO B O 1
ATOM 1543 N N . GLY B 1 50 ? 0.854 -14.062 -4.316 1 97.12 50 GLY B N 1
ATOM 1544 C CA . GLY B 1 50 ? 0.398 -12.961 -3.479 1 97.12 50 GLY B CA 1
ATOM 1545 C C . GLY B 1 50 ? -1.054 -13.094 -3.057 1 97.12 50 GLY B C 1
ATOM 1546 O O . GLY B 1 50 ? -1.682 -14.133 -3.295 1 97.12 50 GLY B O 1
ATOM 1547 N N . GLY B 1 51 ? -1.557 -12.047 -2.426 1 96.69 51 GLY B N 1
ATOM 1548 C CA . GLY B 1 51 ? -2.938 -12.086 -1.97 1 96.69 51 GLY B CA 1
ATOM 1549 C C . GLY B 1 51 ? -3.336 -10.852 -1.175 1 96.69 51 GLY B C 1
ATOM 1550 O O . GLY B 1 51 ? -2.572 -9.891 -1.089 1 96.69 51 GLY B O 1
ATOM 1551 N N . ILE B 1 52 ? -4.547 -10.953 -0.649 1 97 52 ILE B N 1
ATOM 1552 C CA . ILE B 1 52 ? -5.141 -9.859 0.108 1 97 52 ILE B CA 1
ATOM 1553 C C . ILE B 1 52 ? -4.695 -9.938 1.565 1 97 52 ILE B C 1
ATOM 1555 O O . ILE B 1 52 ? -4.57 -11.023 2.125 1 97 52 ILE B O 1
ATOM 1559 N N . ALA B 1 53 ? -4.477 -8.781 2.146 1 98.25 53 ALA B N 1
ATOM 1560 C CA . ALA B 1 53 ? -4.07 -8.703 3.547 1 98.25 53 ALA B CA 1
ATOM 1561 C C . ALA B 1 53 ? -5.23 -9.062 4.473 1 98.25 53 ALA B C 1
ATOM 1563 O O . ALA B 1 53 ? -6.371 -8.648 4.238 1 98.25 53 ALA B O 1
ATOM 1564 N N . GLU B 1 54 ? -4.934 -9.844 5.543 1 97.06 54 GLU B N 1
ATOM 1565 C CA . GLU B 1 54 ? -5.887 -9.969 6.641 1 97.06 54 GLU B CA 1
ATOM 1566 C C . GLU B 1 54 ? -6.066 -8.633 7.367 1 97.06 54 GLU B C 1
ATOM 1568 O O . GLU B 1 54 ? -5.25 -7.723 7.211 1 97.06 54 GLU B O 1
ATOM 1573 N N . LEU B 1 55 ? -7.141 -8.531 8.055 1 96.94 55 LEU B N 1
ATOM 1574 C CA . LEU B 1 55 ? -7.391 -7.316 8.812 1 96.94 55 LEU B CA 1
ATOM 1575 C C . LEU B 1 55 ? -6.238 -7.023 9.766 1 96.94 55 LEU B C 1
ATOM 1577 O O . LEU B 1 55 ? -5.883 -7.867 10.594 1 96.94 55 LEU B O 1
ATOM 1581 N N . GLY B 1 56 ? -5.609 -5.816 9.633 1 97.44 56 GLY B N 1
ATOM 1582 C CA . GLY B 1 56 ? -4.559 -5.379 10.539 1 97.44 56 GLY B CA 1
ATOM 1583 C C . GLY B 1 56 ? -3.229 -6.062 10.281 1 97.44 56 GLY B C 1
ATOM 1584 O O . GLY B 1 56 ? -2.297 -5.934 11.078 1 97.44 56 GLY B O 1
ATOM 1585 N N . GLU B 1 57 ? -3.092 -6.777 9.227 1 97.75 57 GLU B N 1
ATOM 1586 C CA . GLU B 1 57 ? -1.866 -7.492 8.891 1 97.75 57 GLU B CA 1
ATOM 1587 C C . GLU B 1 57 ? -0.852 -6.57 8.219 1 97.75 57 GLU B C 1
ATOM 1589 O O . GLU B 1 57 ? -1.211 -5.766 7.359 1 97.75 57 GLU B O 1
ATOM 1594 N N . ALA B 1 58 ? 0.422 -6.633 8.711 1 98.31 58 ALA B N 1
ATOM 1595 C CA . ALA B 1 58 ? 1.468 -5.957 7.945 1 98.31 58 ALA B CA 1
ATOM 1596 C C . ALA B 1 58 ? 1.623 -6.57 6.559 1 98.31 58 ALA B C 1
ATOM 1598 O O . ALA B 1 58 ? 1.611 -7.793 6.41 1 98.31 58 ALA B O 1
ATOM 1599 N N . LEU B 1 59 ? 1.81 -5.723 5.52 1 98.69 59 LEU B N 1
ATOM 1600 C CA . LEU B 1 59 ? 1.823 -6.234 4.152 1 98.69 59 LEU B CA 1
ATOM 1601 C C . LEU B 1 59 ? 2.996 -7.184 3.939 1 98.69 59 LEU B C 1
ATOM 1603 O O . LEU B 1 59 ? 2.887 -8.148 3.176 1 98.69 59 LEU B O 1
ATOM 1607 N N . GLU B 1 60 ? 4.133 -6.906 4.594 1 98.25 60 GLU B N 1
ATOM 1608 C CA . GLU B 1 60 ? 5.234 -7.859 4.504 1 98.25 60 GLU B CA 1
ATOM 1609 C C . GLU B 1 60 ? 4.832 -9.219 5.062 1 98.25 60 GLU B C 1
ATOM 1611 O O . GLU B 1 60 ? 5.211 -10.258 4.516 1 98.25 60 GLU B O 1
ATOM 1616 N N . ASP B 1 61 ? 4.086 -9.258 6.176 1 98.12 61 ASP B N 1
ATOM 1617 C CA . ASP B 1 61 ? 3.592 -10.508 6.746 1 98.12 61 ASP B CA 1
ATOM 1618 C C . ASP B 1 61 ? 2.604 -11.188 5.801 1 98.12 61 ASP B C 1
ATOM 1620 O O . ASP B 1 61 ? 2.574 -12.414 5.699 1 98.12 61 ASP B O 1
ATOM 1624 N N . THR B 1 62 ? 1.77 -10.383 5.172 1 98.38 62 THR B N 1
ATOM 1625 C CA . THR B 1 62 ? 0.879 -10.914 4.145 1 98.38 62 THR B CA 1
ATOM 1626 C C . THR B 1 62 ? 1.673 -11.648 3.068 1 98.38 62 THR B C 1
ATOM 1628 O O . THR B 1 62 ? 1.337 -12.781 2.705 1 98.38 62 THR B O 1
ATOM 1631 N N . LEU B 1 63 ? 2.738 -10.984 2.582 1 98.25 63 LEU B N 1
ATOM 1632 C CA . LEU B 1 63 ? 3.59 -11.578 1.555 1 98.25 63 LEU B CA 1
ATOM 1633 C C . LEU B 1 63 ? 4.156 -12.914 2.02 1 98.25 63 LEU B C 1
ATOM 1635 O O . LEU B 1 63 ? 4.086 -13.906 1.294 1 98.25 63 LEU B O 1
ATOM 1639 N N . ARG B 1 64 ? 4.719 -12.914 3.215 1 98.19 64 ARG B N 1
ATOM 1640 C CA . ARG B 1 64 ? 5.355 -14.117 3.742 1 98.19 64 ARG B CA 1
ATOM 1641 C C . ARG B 1 64 ? 4.348 -15.25 3.883 1 98.19 64 ARG B C 1
ATOM 1643 O O . ARG B 1 64 ? 4.641 -16.391 3.52 1 98.19 64 ARG B O 1
ATOM 1650 N N . ARG B 1 65 ? 3.184 -14.977 4.418 1 97.5 65 ARG B N 1
ATOM 1651 C CA . ARG B 1 65 ? 2.131 -15.977 4.598 1 97.5 65 ARG B CA 1
ATOM 1652 C C . ARG B 1 65 ? 1.654 -16.516 3.254 1 97.5 65 ARG B C 1
ATOM 1654 O O . ARG B 1 65 ? 1.644 -17.734 3.035 1 97.5 65 ARG B O 1
ATOM 1661 N N . GLU B 1 66 ? 1.315 -15.617 2.328 1 97.38 66 GLU B N 1
ATOM 1662 C CA . GLU B 1 66 ? 0.786 -16.016 1.028 1 97.38 66 GLU B CA 1
ATOM 1663 C C . GLU B 1 66 ? 1.824 -16.797 0.225 1 97.38 66 GLU B C 1
ATOM 1665 O O . GLU B 1 66 ? 1.486 -17.75 -0.477 1 97.38 66 GLU B O 1
ATOM 1670 N N . LEU B 1 67 ? 3.088 -16.328 0.225 1 98 67 LEU B N 1
ATOM 1671 C CA . LEU B 1 67 ? 4.152 -17.031 -0.5 1 98 67 LEU B CA 1
ATOM 1672 C C . LEU B 1 67 ? 4.316 -18.453 0.008 1 98 67 LEU B C 1
ATOM 1674 O O . LEU B 1 67 ? 4.414 -19.391 -0.786 1 98 67 LEU B O 1
ATOM 1678 N N . GLN B 1 68 ? 4.336 -18.578 1.327 1 97.62 68 GLN B N 1
ATOM 1679 C CA . GLN B 1 68 ? 4.449 -19.906 1.915 1 97.62 68 GLN B CA 1
ATOM 1680 C C . GLN B 1 68 ? 3.248 -20.781 1.55 1 97.62 68 GLN B C 1
ATOM 1682 O O . GLN B 1 68 ? 3.406 -21.953 1.181 1 97.62 68 GLN B O 1
ATOM 1687 N N . GLU B 1 69 ? 2.049 -20.297 1.699 1 96.44 69 GLU B N 1
ATOM 1688 C CA . GLU B 1 69 ? 0.823 -21.031 1.409 1 96.44 69 GLU B CA 1
ATOM 1689 C C . GLU B 1 69 ? 0.768 -21.453 -0.056 1 96.44 69 GLU B C 1
ATOM 1691 O O . GLU B 1 69 ? 0.405 -22.594 -0.366 1 96.44 69 GLU B O 1
ATOM 1696 N N . GLU B 1 70 ? 1.168 -20.547 -0.977 1 97.31 70 GLU B N 1
ATOM 1697 C CA . GLU B 1 70 ? 0.939 -20.766 -2.402 1 97.31 70 GLU B CA 1
ATOM 1698 C C . GLU B 1 70 ? 2.119 -21.484 -3.049 1 97.31 70 GLU B C 1
ATOM 1700 O O . GLU B 1 70 ? 1.974 -22.109 -4.105 1 97.31 70 GLU B O 1
ATOM 1705 N N . THR B 1 71 ? 3.369 -21.406 -2.488 1 97.88 71 THR B N 1
ATOM 1706 C CA . THR B 1 71 ? 4.547 -21.891 -3.199 1 97.88 71 THR B CA 1
ATOM 1707 C C . THR B 1 71 ? 5.402 -22.766 -2.291 1 97.88 71 THR B C 1
ATOM 1709 O O . THR B 1 71 ? 6.324 -23.438 -2.76 1 97.88 71 THR B O 1
ATOM 1712 N N . GLY B 1 72 ? 5.16 -22.703 -1.006 1 97.56 72 GLY B N 1
ATOM 1713 C CA . GLY B 1 72 ? 5.996 -23.438 -0.064 1 97.56 72 GLY B CA 1
ATOM 1714 C C . GLY B 1 72 ? 7.277 -22.703 0.287 1 97.56 72 GLY B C 1
ATOM 1715 O O . GLY B 1 72 ? 8.102 -23.219 1.051 1 97.56 72 GLY B O 1
ATOM 1716 N N . LEU B 1 73 ? 7.504 -21.5 -0.147 1 98.19 73 LEU B N 1
ATOM 1717 C CA . LEU B 1 73 ? 8.766 -20.797 0.028 1 98.19 73 LEU B CA 1
ATOM 1718 C C . LEU B 1 73 ? 8.703 -19.859 1.229 1 98.19 73 LEU B C 1
ATOM 1720 O O . LEU B 1 73 ? 7.668 -19.219 1.471 1 98.19 73 LEU B O 1
ATOM 1724 N N . ARG B 1 74 ? 9.742 -19.812 1.935 1 98.19 74 ARG B N 1
ATOM 1725 C CA . ARG B 1 74 ? 9.938 -18.859 3.012 1 98.19 74 ARG B CA 1
ATOM 1726 C C . ARG B 1 74 ? 11.016 -17.844 2.646 1 98.19 74 ARG B C 1
ATOM 1728 O O . ARG B 1 74 ? 12.195 -18.188 2.547 1 98.19 74 ARG B O 1
ATOM 1735 N N . PRO B 1 75 ? 10.664 -16.625 2.479 1 97.94 75 PRO B N 1
ATOM 1736 C CA . PRO B 1 75 ? 11.656 -15.641 2.062 1 97.94 75 PRO B CA 1
ATOM 1737 C C . PRO B 1 75 ? 12.656 -15.305 3.168 1 97.94 75 PRO B C 1
ATOM 1739 O O . PRO B 1 75 ? 12.281 -15.211 4.34 1 97.94 75 PRO B O 1
ATOM 1742 N N . LEU B 1 76 ? 13.859 -15.133 2.85 1 95.69 76 LEU B N 1
ATOM 1743 C CA . LEU B 1 76 ? 14.93 -14.703 3.744 1 95.69 76 LEU B CA 1
ATOM 1744 C C . LEU B 1 76 ? 15.148 -13.195 3.646 1 95.69 76 LEU B C 1
ATOM 1746 O O . LEU B 1 76 ? 15.359 -12.523 4.66 1 95.69 76 LEU B O 1
ATOM 1750 N N . GLU B 1 77 ? 15.102 -12.633 2.432 1 90.94 77 GLU B N 1
ATOM 1751 C CA . GLU B 1 77 ? 15.258 -11.211 2.133 1 90.94 77 GLU B CA 1
ATOM 1752 C C . GLU B 1 77 ? 14.078 -10.688 1.32 1 90.94 77 GLU B C 1
ATOM 1754 O O . GLU B 1 77 ? 13.703 -11.281 0.307 1 90.94 77 GLU B O 1
ATOM 1759 N N . VAL B 1 78 ? 13.523 -9.688 1.843 1 96.31 78 VAL B N 1
ATOM 1760 C CA . VAL B 1 78 ? 12.391 -9.078 1.154 1 96.31 78 VAL B CA 1
ATOM 1761 C C . VAL B 1 78 ? 12.641 -7.582 0.977 1 96.31 78 VAL B C 1
ATOM 1763 O O . VAL B 1 78 ? 13.125 -6.914 1.896 1 96.31 78 VAL B O 1
ATOM 1766 N N . GLN B 1 79 ? 12.453 -7.113 -0.223 1 96.75 79 GLN B N 1
ATOM 1767 C CA . GLN B 1 79 ? 12.617 -5.691 -0.513 1 96.75 79 GLN B CA 1
ATOM 1768 C C . GLN B 1 79 ? 11.383 -5.121 -1.197 1 96.75 79 GLN B C 1
ATOM 1770 O O . GLN B 1 79 ? 10.922 -5.652 -2.211 1 96.75 79 GLN B O 1
ATOM 1775 N N . LEU B 1 80 ? 10.891 -4.055 -0.666 1 98.06 80 LEU B N 1
ATOM 1776 C CA . LEU B 1 80 ? 9.773 -3.373 -1.301 1 98.06 80 LEU B CA 1
ATOM 1777 C C . LEU B 1 80 ? 10.203 -2.717 -2.607 1 98.06 80 LEU B C 1
ATOM 1779 O O . LEU B 1 80 ? 11.133 -1.907 -2.623 1 98.06 80 LEU B O 1
ATOM 1783 N N . LEU B 1 81 ? 9.516 -3.059 -3.699 1 97.69 81 LEU B N 1
ATOM 1784 C CA . LEU B 1 81 ? 9.844 -2.494 -5.004 1 97.69 81 LEU B CA 1
ATOM 1785 C C . LEU B 1 81 ? 8.938 -1.306 -5.32 1 97.69 81 LEU B C 1
ATOM 1787 O O . LEU B 1 81 ? 9.422 -0.243 -5.719 1 97.69 81 LEU B O 1
ATOM 1791 N N . THR B 1 82 ? 7.695 -1.495 -5.164 1 98.06 82 THR B N 1
ATOM 1792 C CA . THR B 1 82 ? 6.707 -0.482 -5.523 1 98.06 82 THR B CA 1
ATOM 1793 C C . THR B 1 82 ? 5.348 -0.812 -4.914 1 98.06 82 THR B C 1
ATOM 1795 O O . THR B 1 82 ? 5.207 -1.812 -4.207 1 98.06 82 THR B O 1
ATOM 1798 N N . VAL B 1 83 ? 4.402 0.07 -5.062 1 98.81 83 VAL B N 1
ATOM 1799 C CA . VAL B 1 83 ? 2.982 -0.176 -4.824 1 98.81 83 VAL B CA 1
ATOM 1800 C C . VAL B 1 83 ? 2.199 0.026 -6.121 1 98.81 83 VAL B C 1
ATOM 1802 O O . VAL B 1 83 ? 2.291 1.083 -6.75 1 98.81 83 VAL B O 1
ATOM 1805 N N . VAL B 1 84 ? 1.48 -1.01 -6.508 1 98.75 84 VAL B N 1
ATOM 1806 C CA . VAL B 1 84 ? 0.617 -0.887 -7.68 1 98.75 84 VAL B CA 1
ATOM 1807 C C . VAL B 1 84 ? -0.818 -0.612 -7.234 1 98.75 84 VAL B C 1
ATOM 1809 O O . VAL B 1 84 ? -1.387 -1.37 -6.445 1 98.75 84 VAL B O 1
ATOM 1812 N N . SER B 1 85 ? -1.418 0.459 -7.684 1 98.69 85 SER B N 1
ATOM 1813 C CA . SER B 1 85 ? -2.773 0.908 -7.379 1 98.69 85 SER B CA 1
ATOM 1814 C C . SER B 1 85 ? -3.318 1.806 -8.484 1 98.69 85 SER B C 1
ATOM 1816 O O . SER B 1 85 ? -2.564 2.271 -9.344 1 98.69 85 SER B O 1
ATOM 1818 N N . GLY B 1 86 ? -4.684 2.008 -8.438 1 98.06 86 GLY B N 1
ATOM 1819 C CA . GLY B 1 86 ? -5.289 2.893 -9.422 1 98.06 86 GLY B CA 1
ATOM 1820 C C . GLY B 1 86 ? -6.402 2.234 -10.211 1 98.06 86 GLY B C 1
ATOM 1821 O O . GLY B 1 86 ? -6.758 1.083 -9.953 1 98.06 86 GLY B O 1
ATOM 1822 N N . ALA B 1 87 ? -6.934 2.934 -11.188 1 97.44 87 ALA B N 1
ATOM 1823 C CA . ALA B 1 87 ? -8.117 2.537 -11.945 1 97.44 87 ALA B CA 1
ATOM 1824 C C . ALA B 1 87 ? -7.859 1.253 -12.734 1 97.44 87 ALA B C 1
ATOM 1826 O O . ALA B 1 87 ? -8.766 0.443 -12.93 1 97.44 87 ALA B O 1
ATOM 1827 N N . GLU B 1 88 ? -6.633 1.06 -13.094 1 96.88 88 GLU B N 1
ATOM 1828 C CA . GLU B 1 88 ? -6.285 -0.075 -13.938 1 96.88 88 GLU B CA 1
ATOM 1829 C C . GLU B 1 88 ? -6.324 -1.384 -13.156 1 96.88 88 GLU B C 1
ATOM 1831 O O . GLU B 1 88 ? -6.289 -2.467 -13.742 1 96.88 88 GLU B O 1
ATOM 1836 N N . THR B 1 89 ? -6.457 -1.358 -11.883 1 97.75 89 THR B N 1
ATOM 1837 C CA . THR B 1 89 ? -6.418 -2.562 -11.062 1 97.75 89 THR B CA 1
ATOM 1838 C C . THR B 1 89 ? -7.828 -3.064 -10.773 1 97.75 89 THR B C 1
ATOM 1840 O O . THR B 1 89 ? -8.016 -3.994 -9.984 1 97.75 89 THR B O 1
ATOM 1843 N N . HIS B 1 90 ? -8.82 -2.449 -11.352 1 97.25 90 HIS B N 1
ATOM 1844 C CA . HIS B 1 90 ? -10.219 -2.811 -11.133 1 97.25 90 HIS B CA 1
ATOM 1845 C C . HIS B 1 90 ? -10.484 -4.258 -11.531 1 97.25 90 HIS B C 1
ATOM 1847 O O . HIS B 1 90 ? -10.062 -4.695 -12.609 1 97.25 90 HIS B O 1
ATOM 1853 N N . VAL B 1 91 ? -11.102 -5.004 -10.617 1 94.19 91 VAL B N 1
ATOM 1854 C CA . VAL B 1 91 ? -11.492 -6.387 -10.875 1 94.19 91 VAL B CA 1
ATOM 1855 C C . VAL B 1 91 ? -12.992 -6.551 -10.617 1 94.19 91 VAL B C 1
ATOM 1857 O O . VAL B 1 91 ? -13.516 -6.074 -9.609 1 94.19 91 VAL B O 1
ATOM 1860 N N . GLN B 1 92 ? -13.617 -7.164 -11.531 1 92.88 92 GLN B N 1
ATOM 1861 C CA . GLN B 1 92 ? -15 -7.598 -11.344 1 92.88 92 GLN B CA 1
ATOM 1862 C C . GLN B 1 92 ? -15.109 -9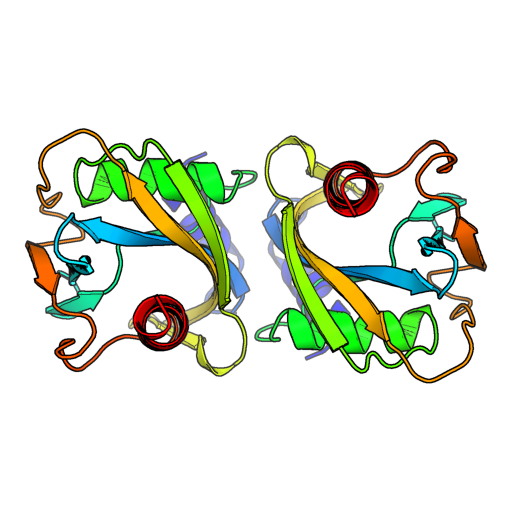.117 -11.375 1 92.88 92 GLN B C 1
ATOM 1864 O O . GLN B 1 92 ? -14.758 -9.758 -12.375 1 92.88 92 GLN B O 1
ATOM 1869 N N . LEU B 1 93 ? -15.562 -9.68 -10.289 1 89.88 93 LEU B N 1
ATOM 1870 C CA . LEU B 1 93 ? -15.727 -11.125 -10.188 1 89.88 93 LEU B CA 1
ATOM 1871 C C . LEU B 1 93 ? -17 -11.578 -10.891 1 89.88 93 LEU B C 1
ATOM 1873 O O . LEU B 1 93 ? -17.906 -10.773 -11.117 1 89.88 93 LEU B O 1
ATOM 1877 N N . PRO B 1 94 ? -17.031 -12.836 -11.234 1 89.19 94 PRO B N 1
ATOM 1878 C CA . PRO B 1 94 ? -18.219 -13.352 -11.93 1 89.19 94 PRO B CA 1
ATOM 1879 C C . PRO B 1 94 ? -19.5 -13.141 -11.141 1 89.19 94 PRO B C 1
ATOM 1881 O O . PRO B 1 94 ? -20.578 -12.977 -11.734 1 89.19 94 PRO B O 1
ATOM 1884 N N . ASN B 1 95 ? -19.5 -13.148 -9.875 1 89.19 95 ASN B N 1
ATOM 1885 C CA . ASN B 1 95 ? -20.672 -13.008 -9.031 1 89.19 95 ASN B CA 1
ATOM 1886 C C . ASN B 1 95 ? -21.109 -11.547 -8.922 1 89.19 95 ASN B C 1
ATOM 1888 O O . ASN B 1 95 ? -22.094 -11.234 -8.258 1 89.19 95 ASN B O 1
ATOM 1892 N N . GLY B 1 96 ? -20.281 -10.656 -9.477 1 90.62 96 GLY B N 1
ATOM 1893 C CA . GLY B 1 96 ? -20.641 -9.25 -9.492 1 90.62 96 GLY B CA 1
ATOM 1894 C C . GLY B 1 96 ? -19.859 -8.422 -8.484 1 90.62 96 GLY B C 1
ATOM 1895 O O . GLY B 1 96 ? -19.906 -7.191 -8.516 1 90.62 96 GLY B O 1
ATOM 1896 N N . ASP B 1 97 ? -19.156 -9.07 -7.59 1 90.44 97 ASP B N 1
ATOM 1897 C CA . ASP B 1 97 ? -18.328 -8.336 -6.637 1 90.44 97 ASP B CA 1
ATOM 1898 C C . ASP B 1 97 ? -17.203 -7.594 -7.348 1 90.44 97 ASP B C 1
ATOM 1900 O O . ASP B 1 97 ? -16.625 -8.109 -8.312 1 90.44 97 ASP B O 1
ATOM 1904 N N . GLU B 1 98 ? -16.938 -6.379 -6.84 1 94.12 98 GLU B N 1
ATOM 1905 C CA . GLU B 1 98 ? -15.891 -5.562 -7.438 1 94.12 98 GLU B CA 1
ATOM 1906 C C . GLU B 1 98 ? -14.906 -5.07 -6.383 1 94.12 98 GLU B C 1
ATOM 1908 O O . GLU B 1 98 ? -15.273 -4.902 -5.215 1 94.12 98 GLU B O 1
ATOM 1913 N N . PHE B 1 99 ? -13.734 -4.848 -6.879 1 96.06 99 PHE B N 1
ATOM 1914 C CA . PHE B 1 99 ? -12.758 -4.227 -5.996 1 96.06 99 PHE B CA 1
ATOM 1915 C C . PHE B 1 99 ? -11.617 -3.613 -6.801 1 96.06 99 PHE B C 1
ATOM 1917 O O . PHE B 1 99 ? -11.477 -3.877 -7.996 1 96.06 99 PHE B O 1
ATOM 1924 N N . TYR B 1 100 ? -10.938 -2.75 -6.227 1 97.75 100 TYR B N 1
ATOM 1925 C CA . TYR B 1 100 ? -9.648 -2.24 -6.684 1 97.75 100 TYR B CA 1
ATOM 1926 C C . TYR B 1 100 ? -8.516 -2.771 -5.816 1 97.75 100 TYR B C 1
ATOM 1928 O O . TYR B 1 100 ? -8.656 -2.873 -4.594 1 97.75 100 TYR B O 1
ATOM 1936 N N . GLN B 1 101 ? -7.441 -3.016 -6.484 1 98 101 GLN B N 1
ATOM 1937 C CA . GLN B 1 101 ? -6.305 -3.559 -5.75 1 98 101 GLN B CA 1
ATOM 1938 C C . GLN B 1 101 ? -5.312 -2.459 -5.379 1 98 101 GLN B C 1
ATOM 1940 O O . GLN B 1 101 ? -5.027 -1.575 -6.191 1 98 101 GLN B O 1
ATOM 1945 N N . VAL B 1 102 ? -4.867 -2.408 -4.188 1 98.75 102 VAL B N 1
ATOM 1946 C CA . VAL B 1 102 ? -3.699 -1.691 -3.693 1 98.75 102 VAL B CA 1
ATOM 1947 C C . VAL B 1 102 ? -2.643 -2.689 -3.221 1 98.75 102 VAL B C 1
ATOM 1949 O O . VAL B 1 102 ? -2.715 -3.193 -2.098 1 98.75 102 VAL B O 1
ATOM 1952 N N . THR B 1 103 ? -1.639 -2.922 -4.059 1 98.88 103 THR B N 1
ATOM 1953 C CA . THR B 1 103 ? -0.777 -4.082 -3.855 1 98.88 103 THR B CA 1
ATOM 1954 C C . THR B 1 103 ? 0.675 -3.648 -3.67 1 98.88 103 THR B C 1
ATOM 1956 O O . THR B 1 103 ? 1.271 -3.053 -4.57 1 98.88 103 THR B O 1
ATOM 1959 N N . ALA B 1 104 ? 1.237 -3.895 -2.492 1 98.88 104 ALA B N 1
ATOM 1960 C CA . ALA B 1 104 ? 2.68 -3.771 -2.303 1 98.88 104 ALA B CA 1
ATOM 1961 C C . ALA B 1 104 ? 3.424 -4.906 -2.998 1 98.88 104 ALA B C 1
ATOM 1963 O O . ALA B 1 104 ? 3.092 -6.082 -2.812 1 98.88 104 ALA B O 1
ATOM 1964 N N . VAL B 1 105 ? 4.375 -4.57 -3.801 1 98.81 105 VAL B N 1
ATOM 1965 C CA . VAL B 1 105 ? 5.152 -5.539 -4.562 1 98.81 105 VAL B CA 1
ATOM 1966 C C . VAL B 1 105 ? 6.539 -5.691 -3.945 1 98.81 105 VAL B C 1
ATOM 1968 O O . VAL B 1 105 ? 7.277 -4.707 -3.811 1 98.81 105 VAL B O 1
ATOM 1971 N N . TYR B 1 106 ? 6.891 -6.891 -3.615 1 98.69 106 TYR B N 1
ATOM 1972 C CA . TYR B 1 106 ? 8.18 -7.156 -2.98 1 98.69 106 TYR B CA 1
ATOM 1973 C C . TYR B 1 106 ? 9.047 -8.047 -3.859 1 98.69 106 TYR B C 1
ATOM 1975 O O . TYR B 1 106 ? 8.555 -9 -4.469 1 98.69 106 TYR B O 1
ATOM 1983 N N . VAL B 1 107 ? 10.305 -7.738 -3.898 1 98.12 107 VAL B N 1
ATOM 1984 C CA . VAL B 1 107 ? 11.289 -8.617 -4.523 1 98.12 107 VAL B CA 1
ATOM 1985 C C . VAL B 1 107 ? 11.883 -9.555 -3.48 1 98.12 107 VAL B C 1
ATOM 1987 O O . VAL B 1 107 ? 12.25 -9.133 -2.385 1 98.12 107 VAL B O 1
ATOM 1990 N N . VAL B 1 108 ? 11.875 -10.805 -3.826 1 97.94 108 VAL B N 1
ATOM 1991 C CA . VAL B 1 108 ? 12.461 -11.852 -2.992 1 97.94 108 VAL B CA 1
ATOM 1992 C C . VAL B 1 108 ? 13.633 -12.5 -3.723 1 97.94 108 VAL B C 1
ATOM 1994 O O . VAL B 1 108 ? 13.438 -13.227 -4.699 1 97.94 108 VAL B O 1
ATOM 1997 N N . SER B 1 109 ? 14.789 -12.305 -3.223 1 95 109 SER B N 1
ATOM 1998 C CA . SER B 1 109 ? 15.977 -12.789 -3.92 1 95 109 SER B CA 1
ATOM 1999 C C . SER B 1 109 ? 16.625 -13.945 -3.166 1 95 109 SER B C 1
ATOM 2001 O O . SER B 1 109 ? 17.594 -14.547 -3.652 1 95 109 SER B O 1
ATOM 2003 N N . GLY B 1 110 ? 16.234 -14.211 -2.004 1 96.12 110 GLY B N 1
ATOM 2004 C CA . GLY B 1 110 ? 16.672 -15.328 -1.185 1 96.12 110 GLY B CA 1
ATOM 2005 C C . GLY B 1 110 ? 15.539 -15.977 -0.411 1 96.12 110 GLY B C 1
ATOM 2006 O O . GLY B 1 110 ? 14.695 -15.289 0.163 1 96.12 110 GLY B O 1
ATOM 2007 N N . TRP B 1 111 ? 15.531 -17.312 -0.505 1 97.56 111 TRP B N 1
ATOM 2008 C CA . TRP B 1 111 ? 14.445 -18.031 0.162 1 97.56 111 TRP B CA 1
ATOM 2009 C C . TRP B 1 111 ? 14.883 -19.438 0.538 1 97.56 111 TRP B C 1
ATOM 2011 O O . TRP B 1 111 ? 15.891 -19.938 0.033 1 97.56 111 TRP B O 1
ATOM 2021 N N . GLU B 1 112 ? 14.109 -19.984 1.442 1 97.81 112 GLU B N 1
ATOM 2022 C CA . GLU B 1 112 ? 14.219 -21.406 1.789 1 97.81 112 GLU B CA 1
ATOM 2023 C C . GLU B 1 112 ? 13 -22.172 1.313 1 97.81 112 GLU B C 1
ATOM 2025 O O . GLU B 1 112 ? 11.914 -21.609 1.176 1 97.81 112 GLU B O 1
ATOM 2030 N N . GLY B 1 113 ? 13.234 -23.484 1.062 1 96.44 113 GLY B N 1
ATOM 2031 C CA . GLY B 1 113 ? 12.156 -24.344 0.608 1 96.44 113 GLY B CA 1
ATOM 2032 C C . GLY B 1 113 ? 12.242 -24.688 -0.869 1 96.44 113 GLY B C 1
ATOM 2033 O O . GLY B 1 113 ? 13.086 -24.141 -1.585 1 96.44 113 GLY B O 1
ATOM 2034 N N . LYS B 1 114 ? 11.43 -25.672 -1.312 1 95.19 114 LYS B N 1
ATOM 2035 C CA . LYS B 1 114 ? 11.297 -26.062 -2.713 1 95.19 114 LYS B CA 1
ATOM 2036 C C . LYS B 1 114 ? 9.938 -25.641 -3.271 1 95.19 114 LYS B C 1
ATOM 2038 O O . LYS B 1 114 ? 8.898 -25.984 -2.699 1 95.19 114 LYS B O 1
ATOM 2043 N N . PRO B 1 115 ? 10.008 -24.922 -4.336 1 95.38 115 PRO B N 1
ATOM 2044 C CA . PRO B 1 115 ? 8.734 -24.469 -4.898 1 95.38 115 PRO B CA 1
ATOM 2045 C C . PRO B 1 115 ? 7.758 -25.609 -5.152 1 95.38 115 PRO B C 1
ATOM 2047 O O . PRO B 1 115 ? 8.094 -26.562 -5.859 1 95.38 115 PRO B O 1
ATOM 2050 N N . ALA B 1 116 ? 6.59 -25.484 -4.617 1 94.94 116 ALA B N 1
ATOM 2051 C CA . ALA B 1 116 ? 5.488 -26.422 -4.824 1 94.94 116 ALA B CA 1
ATOM 2052 C C . ALA B 1 116 ? 4.145 -25.703 -4.777 1 94.94 116 ALA B C 1
ATOM 2054 O O . ALA B 1 116 ? 3.844 -25 -3.816 1 94.94 116 ALA B O 1
ATOM 2055 N N . PRO B 1 117 ? 3.4 -25.938 -5.816 1 93.25 117 PRO B N 1
ATOM 2056 C CA . PRO B 1 117 ? 2.078 -25.297 -5.773 1 93.25 117 PRO B CA 1
ATOM 2057 C C . PRO B 1 117 ? 1.179 -25.891 -4.691 1 93.25 117 PRO B C 1
ATOM 2059 O O . PRO B 1 117 ? 1.343 -27.062 -4.312 1 93.25 117 PRO B O 1
ATOM 2062 N N . ASP B 1 118 ? 0.248 -25.078 -4.219 1 88.94 118 ASP B N 1
ATOM 2063 C CA . ASP B 1 118 ? -0.655 -25.531 -3.166 1 88.94 118 ASP B CA 1
ATOM 2064 C C . ASP B 1 118 ? -1.771 -26.406 -3.736 1 88.94 118 ASP B C 1
ATOM 2066 O O . ASP B 1 118 ? -2.475 -27.094 -2.99 1 88.94 118 ASP B O 1
ATOM 2070 N N . GLY B 1 119 ? -1.957 -26.438 -5 1 85.5 119 GLY B N 1
ATOM 2071 C CA . GLY B 1 119 ? -2.957 -27.266 -5.641 1 85.5 119 GLY B CA 1
ATOM 2072 C C . GLY B 1 119 ? -4.359 -26.703 -5.555 1 85.5 119 GLY B C 1
ATOM 2073 O O . GLY B 1 119 ? -5.289 -27.234 -6.164 1 85.5 119 GLY B O 1
ATOM 2074 N N . ALA B 1 120 ? -4.578 -25.75 -4.836 1 85.06 120 ALA B N 1
ATOM 2075 C CA . ALA B 1 120 ? -5.883 -25.109 -4.648 1 85.06 120 ALA B CA 1
ATOM 2076 C C . ALA B 1 120 ? -5.973 -23.797 -5.43 1 85.06 120 ALA B C 1
ATOM 2078 O O . ALA B 1 120 ? -6.676 -23.719 -6.441 1 85.06 120 ALA B O 1
ATOM 2079 N N . GLU B 1 121 ? -5.18 -22.875 -5.164 1 84.38 121 GLU B N 1
ATOM 2080 C CA . GLU B 1 121 ? -5.133 -21.594 -5.852 1 84.38 121 GLU B CA 1
ATOM 2081 C C . GLU B 1 121 ? -4.258 -21.672 -7.098 1 84.38 121 GLU B C 1
ATOM 2083 O O . GLU B 1 121 ? -4.598 -21.094 -8.141 1 84.38 121 GLU B O 1
ATOM 2088 N N . GLY B 1 122 ? -3.248 -22.438 -6.93 1 90.94 122 GLY B N 1
ATOM 2089 C CA . GLY B 1 122 ? -2.295 -22.609 -8.016 1 90.94 122 GLY B CA 1
ATOM 2090 C C . GLY B 1 122 ? -2.088 -24.047 -8.422 1 90.94 122 GLY B C 1
ATOM 2091 O O . GLY B 1 122 ? -2.008 -24.938 -7.562 1 90.94 122 GLY B O 1
ATOM 2092 N N . THR B 1 123 ? -1.897 -24.234 -9.758 1 92.31 123 THR B N 1
ATOM 2093 C CA . THR B 1 123 ? -1.754 -25.594 -10.266 1 92.31 123 THR B CA 1
ATOM 2094 C C . THR B 1 123 ? -0.312 -25.875 -10.688 1 92.31 123 THR B C 1
ATOM 2096 O O . THR B 1 123 ? 0.109 -27.031 -10.766 1 92.31 123 THR B O 1
ATOM 2099 N N . GLU B 1 124 ? 0.355 -24.859 -10.953 1 95.81 124 GLU B N 1
ATOM 2100 C CA . GLU B 1 124 ? 1.72 -24.969 -11.461 1 95.81 124 GLU B CA 1
ATOM 2101 C C . GLU B 1 124 ? 2.57 -23.781 -11.016 1 95.81 124 GLU B C 1
ATOM 2103 O O . GLU B 1 124 ? 2.062 -22.672 -10.852 1 95.81 124 GLU B O 1
ATOM 2108 N N . LEU B 1 125 ? 3.824 -24.078 -10.727 1 97.69 125 LEU B N 1
ATOM 2109 C CA . LEU B 1 125 ? 4.848 -23.062 -10.516 1 97.69 125 LEU B CA 1
ATOM 2110 C C . LEU B 1 125 ? 5.949 -23.172 -11.562 1 97.69 125 LEU B C 1
ATOM 2112 O O . LEU B 1 125 ? 6.398 -24.266 -11.883 1 97.69 125 LEU B O 1
ATOM 2116 N N . ARG B 1 126 ? 6.352 -22 -12.055 1 97.69 126 ARG B N 1
ATOM 2117 C CA . ARG B 1 126 ? 7.406 -22.031 -13.062 1 97.69 126 ARG B CA 1
ATOM 2118 C C . ARG B 1 126 ? 8.195 -20.719 -13.062 1 97.69 126 ARG B C 1
ATOM 2120 O O . ARG B 1 126 ? 7.613 -19.641 -12.914 1 97.69 126 ARG B O 1
ATOM 2127 N N . PHE B 1 127 ? 9.484 -20.891 -13.195 1 98.12 127 PHE B N 1
ATOM 2128 C CA . PHE B 1 127 ? 1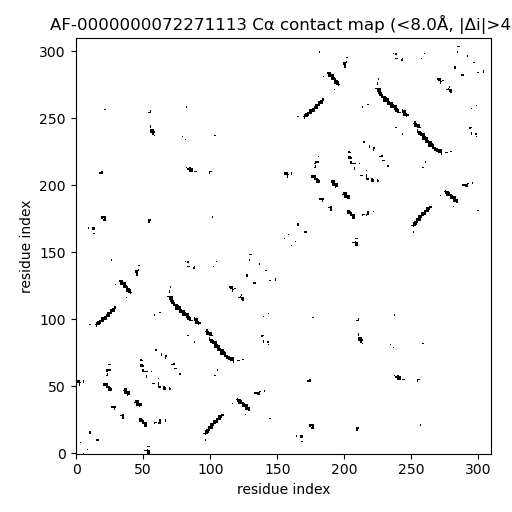0.328 -19.719 -13.375 1 98.12 127 PHE B CA 1
ATOM 2129 C C . PHE B 1 127 ? 10.344 -19.281 -14.836 1 98.12 127 PHE B C 1
ATOM 2131 O O . PHE B 1 127 ? 10.469 -20.109 -15.734 1 98.12 127 PHE B O 1
ATOM 2138 N N . PHE B 1 128 ? 10.188 -17.984 -15.047 1 98.06 128 PHE B N 1
ATOM 2139 C CA . PHE B 1 128 ? 10.227 -17.391 -16.375 1 98.06 128 PHE B CA 1
ATOM 2140 C C . PHE B 1 128 ? 11.359 -16.375 -16.484 1 98.06 128 PHE B C 1
ATOM 2142 O O . PHE B 1 128 ? 11.586 -15.594 -15.555 1 98.06 128 PHE B O 1
ATOM 2149 N N . PRO B 1 129 ? 12.055 -16.391 -17.688 1 97.06 129 PRO B N 1
ATOM 2150 C CA . PRO B 1 129 ? 12.938 -15.25 -17.906 1 97.06 129 PRO B CA 1
ATOM 2151 C C . PRO B 1 129 ? 12.18 -13.93 -18 1 97.06 129 PRO B C 1
ATOM 2153 O O . PRO B 1 129 ? 11.07 -13.883 -18.531 1 97.06 129 PRO B O 1
ATOM 2156 N N . LEU B 1 130 ? 12.781 -12.883 -17.5 1 95.81 130 LEU B N 1
ATOM 2157 C CA . LEU B 1 130 ? 12.125 -11.586 -17.469 1 95.81 130 LEU B CA 1
ATOM 2158 C C . LEU B 1 130 ? 11.859 -11.078 -18.891 1 95.81 130 LEU B C 1
ATOM 2160 O O . LEU B 1 130 ? 10.984 -10.234 -19.094 1 95.81 130 LEU B O 1
ATOM 2164 N N . ASP B 1 131 ? 12.562 -11.523 -19.859 1 93.69 131 ASP B N 1
ATOM 2165 C CA . ASP B 1 131 ? 12.383 -11.07 -21.234 1 93.69 131 ASP B CA 1
ATOM 2166 C C . ASP B 1 131 ? 11.469 -12.023 -22 1 93.69 131 ASP B C 1
ATOM 2168 O O . ASP B 1 131 ? 11.273 -11.859 -23.219 1 93.69 131 ASP B O 1
ATOM 2172 N N . ALA B 1 132 ? 10.953 -13.031 -21.406 1 95.81 132 ALA B N 1
ATOM 2173 C CA . ALA B 1 132 ? 10.047 -14 -22.016 1 95.81 132 ALA B CA 1
ATOM 2174 C C . ALA B 1 132 ? 8.898 -14.352 -21.062 1 95.81 132 ALA B C 1
ATOM 2176 O O . ALA B 1 132 ? 8.633 -15.523 -20.812 1 95.81 132 ALA B O 1
ATOM 2177 N N . LEU B 1 133 ? 8.188 -13.414 -20.672 1 97.06 133 LEU B N 1
ATOM 2178 C CA . LEU B 1 133 ? 7.066 -13.578 -19.766 1 97.06 133 LEU B CA 1
ATOM 2179 C C . LEU B 1 133 ? 5.836 -14.102 -20.5 1 97.06 133 LEU B C 1
ATOM 2181 O O . LEU B 1 133 ? 5.66 -13.828 -21.688 1 97.06 133 LEU B O 1
ATOM 2185 N N . PRO B 1 134 ? 5.039 -14.844 -19.812 1 96.19 134 PRO B N 1
ATOM 2186 C CA . PRO B 1 134 ? 3.832 -15.352 -20.484 1 96.19 134 PRO B CA 1
ATOM 2187 C C . PRO B 1 134 ? 2.812 -14.25 -20.766 1 96.19 134 PRO B C 1
ATOM 2189 O O . PRO B 1 134 ? 2.846 -13.195 -20.141 1 96.19 134 PRO B O 1
ATOM 2192 N N . ALA B 1 135 ? 1.907 -14.523 -21.672 1 92 135 ALA B N 1
ATOM 2193 C CA . ALA B 1 135 ? 0.828 -13.594 -22 1 92 135 ALA B CA 1
ATOM 2194 C C . ALA B 1 135 ? -0.284 -13.664 -20.953 1 92 135 ALA B C 1
ATOM 2196 O O . ALA B 1 135 ? -0.331 -14.594 -20.141 1 92 135 ALA B O 1
ATOM 2197 N N . GLY B 1 136 ? -1.087 -12.625 -20.922 1 90.81 136 GLY B N 1
ATOM 2198 C CA . GLY B 1 136 ? -2.309 -12.656 -20.141 1 90.81 136 GLY B CA 1
ATOM 2199 C C . GLY B 1 136 ? -2.084 -12.328 -18.672 1 90.81 136 GLY B C 1
ATOM 2200 O O . GLY B 1 136 ? -2.836 -12.781 -17.797 1 90.81 136 GLY B O 1
ATOM 2201 N N . LEU B 1 137 ? -1.023 -11.695 -18.344 1 95.06 137 LEU B N 1
ATOM 2202 C CA . LEU B 1 137 ? -0.778 -11.234 -16.984 1 95.06 137 LEU B CA 1
ATOM 2203 C C . LEU B 1 137 ? -1.79 -10.164 -16.578 1 95.06 137 LEU B C 1
ATOM 2205 O O . LEU B 1 137 ? -2.16 -9.312 -17.391 1 95.06 137 LEU B O 1
ATOM 2209 N N . GLY B 1 138 ? -2.25 -10.289 -15.328 1 93.88 138 GLY B N 1
ATOM 2210 C CA . GLY B 1 138 ? -3.102 -9.227 -14.82 1 93.88 138 GLY B CA 1
ATOM 2211 C C . GLY B 1 138 ? -2.395 -7.891 -14.727 1 93.88 138 GLY B C 1
ATOM 2212 O O . GLY B 1 138 ? -1.168 -7.82 -14.82 1 93.88 138 GLY B O 1
ATOM 2213 N N . PRO B 1 139 ? -3.158 -6.906 -14.562 1 94.56 139 PRO B N 1
ATOM 2214 C CA . PRO B 1 139 ? -2.588 -5.555 -14.578 1 94.56 139 PRO B CA 1
ATOM 2215 C C . PRO B 1 139 ? -1.531 -5.352 -13.492 1 94.56 139 PRO B C 1
ATOM 2217 O O . PRO B 1 139 ? -0.502 -4.719 -13.734 1 94.56 139 PRO B O 1
ATOM 2220 N N . VAL B 1 140 ? -1.766 -5.84 -12.289 1 97.31 140 VAL B N 1
ATOM 2221 C CA . VAL B 1 140 ? -0.81 -5.684 -11.195 1 97.31 140 VAL B CA 1
ATOM 2222 C C . VAL B 1 140 ? 0.479 -6.434 -11.523 1 97.31 140 VAL B C 1
ATOM 2224 O O . VAL B 1 140 ? 1.575 -5.883 -11.406 1 97.31 140 VAL B O 1
ATOM 2227 N N . ASP B 1 141 ? 0.322 -7.621 -11.977 1 97.69 141 ASP B N 1
ATOM 2228 C CA . ASP B 1 141 ? 1.475 -8.445 -12.32 1 97.69 141 ASP B CA 1
ATOM 2229 C C . ASP B 1 141 ? 2.291 -7.805 -13.445 1 97.69 141 ASP B C 1
ATOM 2231 O O . ASP B 1 141 ? 3.518 -7.715 -13.352 1 97.69 141 ASP B O 1
ATOM 2235 N N . ARG B 1 142 ? 1.572 -7.402 -14.438 1 96.69 142 ARG B N 1
ATOM 2236 C CA . ARG B 1 142 ? 2.24 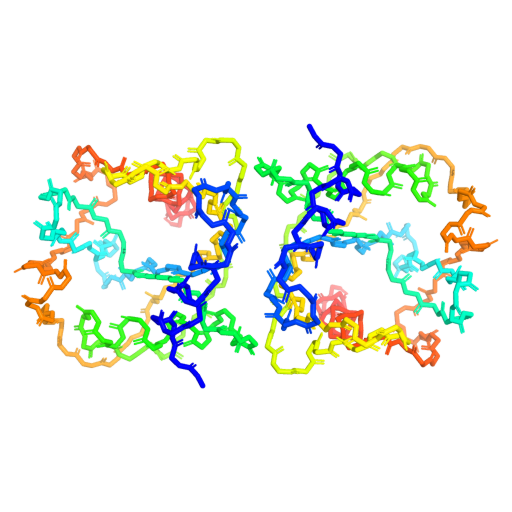-6.809 -15.594 1 96.69 142 ARG B CA 1
ATOM 2237 C C . ARG B 1 142 ? 3.039 -5.574 -15.188 1 96.69 142 ARG B C 1
ATOM 2239 O O . ARG B 1 142 ? 4.203 -5.43 -15.57 1 96.69 142 ARG B O 1
ATOM 2246 N N . HIS B 1 143 ? 2.461 -4.715 -14.477 1 97.25 143 HIS B N 1
ATOM 2247 C CA . HIS B 1 143 ? 3.139 -3.5 -14.039 1 97.25 143 HIS B CA 1
ATOM 2248 C C . HIS B 1 143 ? 4.371 -3.832 -13.203 1 97.25 143 HIS B C 1
ATOM 2250 O O . HIS B 1 143 ? 5.449 -3.277 -13.43 1 97.25 143 HIS B O 1
ATOM 2256 N N . ALA B 1 144 ? 4.207 -4.695 -12.258 1 97.69 144 ALA B N 1
ATOM 2257 C CA . ALA B 1 144 ? 5.289 -5.086 -11.359 1 97.69 144 ALA B CA 1
ATOM 2258 C C . ALA B 1 144 ? 6.449 -5.703 -12.133 1 97.69 144 ALA B C 1
ATOM 2260 O O . ALA B 1 144 ? 7.609 -5.344 -11.922 1 97.69 144 ALA B O 1
ATOM 2261 N N . LEU B 1 145 ? 6.105 -6.566 -13.023 1 97.88 145 LEU B N 1
ATOM 2262 C CA . LEU B 1 145 ? 7.133 -7.293 -13.766 1 97.88 145 LEU B CA 1
ATOM 2263 C C . LEU B 1 145 ? 7.836 -6.379 -14.758 1 97.88 145 LEU B C 1
ATOM 2265 O O . LEU B 1 145 ? 9.039 -6.512 -14.992 1 97.88 145 LEU B O 1
ATOM 2269 N N . ASP B 1 146 ? 7.082 -5.457 -15.375 1 96 146 ASP B N 1
ATOM 2270 C CA . ASP B 1 146 ? 7.699 -4.465 -16.25 1 96 146 ASP B CA 1
ATOM 2271 C C . ASP B 1 146 ? 8.711 -3.615 -15.484 1 96 146 ASP B C 1
ATOM 2273 O O . ASP B 1 146 ? 9.812 -3.355 -15.984 1 96 146 ASP B O 1
ATOM 2277 N N . LEU B 1 147 ? 8.312 -3.223 -14.32 1 95.94 147 LEU B N 1
ATOM 2278 C CA . LEU B 1 147 ? 9.219 -2.428 -13.492 1 95.94 147 LEU B CA 1
ATOM 2279 C C . LEU B 1 147 ? 10.453 -3.232 -13.109 1 95.94 147 LEU B C 1
ATOM 2281 O O . LEU B 1 147 ? 11.57 -2.715 -13.133 1 95.94 147 LEU B O 1
ATOM 2285 N N . LEU B 1 148 ? 10.227 -4.43 -12.711 1 96.06 148 LEU B N 1
ATOM 2286 C CA . LEU B 1 148 ? 11.344 -5.293 -12.352 1 96.06 148 LEU B CA 1
ATOM 2287 C C . LEU B 1 148 ? 12.328 -5.43 -13.508 1 96.06 148 LEU B C 1
ATOM 2289 O O . LEU B 1 148 ? 13.539 -5.359 -13.312 1 96.06 148 LEU B O 1
ATOM 2293 N N . ARG B 1 149 ? 11.781 -5.641 -14.664 1 93.88 149 ARG B N 1
ATOM 2294 C CA . ARG B 1 149 ? 12.609 -5.793 -15.859 1 93.88 149 ARG B CA 1
ATOM 2295 C C . ARG B 1 149 ? 13.484 -4.566 -16.078 1 93.88 149 ARG B C 1
ATOM 2297 O O . ARG B 1 149 ? 14.672 -4.688 -16.391 1 93.88 149 ARG B O 1
ATOM 2304 N N . VAL B 1 150 ? 12.961 -3.395 -15.867 1 90.12 150 VAL B N 1
ATOM 2305 C CA . VAL B 1 150 ? 13.68 -2.143 -16.078 1 90.12 150 VAL B CA 1
ATOM 2306 C C . VAL B 1 150 ? 14.773 -1.998 -15.016 1 90.12 150 VAL B C 1
ATOM 2308 O O . VAL B 1 150 ? 15.891 -1.583 -15.328 1 90.12 150 VAL B O 1
ATOM 2311 N N . CYS B 1 151 ? 14.477 -2.371 -13.805 1 85.62 151 CYS B N 1
ATOM 2312 C CA . CYS B 1 151 ? 15.422 -2.217 -12.695 1 85.62 151 CYS B CA 1
ATOM 2313 C C . CYS B 1 151 ? 16.5 -3.285 -12.75 1 85.62 151 CYS B C 1
ATOM 2315 O O . CYS B 1 151 ? 17.625 -3.053 -12.312 1 85.62 151 CYS B O 1
ATOM 2317 N N . TRP B 1 152 ? 16.188 -4.43 -13.18 1 76.75 152 TRP B N 1
ATOM 2318 C CA . TRP B 1 152 ? 17.109 -5.559 -13.211 1 76.75 152 TRP B CA 1
ATOM 2319 C C . TRP B 1 152 ? 17.984 -5.504 -14.453 1 76.75 152 TRP B C 1
ATOM 2321 O O . TRP B 1 152 ? 19.156 -5.906 -14.414 1 76.75 152 TRP B O 1
ATOM 2331 N N . SER B 1 153 ? 17.422 -5.211 -15.555 1 66.88 153 SER B N 1
ATOM 2332 C CA . SER B 1 153 ? 18.234 -5.059 -16.766 1 66.88 153 SER B CA 1
ATOM 2333 C C . SER B 1 153 ? 19.297 -3.99 -16.578 1 66.88 153 SER B C 1
ATOM 2335 O O . SER B 1 153 ? 20.312 -3.986 -17.281 1 66.88 153 SER B O 1
ATOM 2337 N N . VAL B 1 154 ? 19.047 -3.178 -15.703 1 55.19 154 VAL B N 1
ATOM 2338 C CA . VAL B 1 154 ? 20.062 -2.158 -15.469 1 55.19 154 VAL B CA 1
ATOM 2339 C C . VAL B 1 154 ? 21.156 -2.725 -14.578 1 55.19 154 VAL B C 1
ATOM 2341 O O . VAL B 1 154 ? 22.172 -2.059 -14.32 1 55.19 154 VAL B O 1
ATOM 2344 N N . GLN B 1 155 ? 21.031 -3.949 -14.031 1 49.94 155 GLN B N 1
ATOM 2345 C CA . GLN B 1 155 ? 22.125 -4.551 -13.273 1 49.94 155 GLN B CA 1
ATOM 2346 C C . GLN B 1 155 ? 23.062 -5.324 -14.195 1 49.94 155 GLN B C 1
ATOM 2348 O O . GLN B 1 155 ? 22.641 -5.871 -15.211 1 49.94 155 GLN B O 1
#

Foldseek 3Di:
DDQCCQVVVVCVVPPQDEEEFEKEFEQEQEPVRWTKWFQFPVPRDIFTFMDTDDVPHDRVRRHQVRCCQAWVKGAPDKAFDDWDWDPLQWDADPVNHIYTYTYTYIYGHGIDDGTDGNCHGGDDMDTGHLVGDDPDYGPVRVVNSVSVCVVVVVD/DDQCCQVVVVCVVPPQDEEEFEKEFEQEQEPVRWTKWFQFPVPRDIFTFMDTDDVPHDRVNRHQVRCCQAWVKGAPDKAFDDWDWDPLQWDADPVNHIYTYTYTYIYGHGIDDGTDGNCHGGDDMDTGHLVGDDPDYGPVRVVNSVSVCVVVVVD

Nearest PDB structures (foldseek):
  3a6s-assembly3_A  TM=8.259E-01  e=3.768E-10  Escherichia coli K-12
  3i7u-assembly1_B  TM=7.790E-01  e=3.544E-10  Aquifex aeolicus VF5
  4s2w-assembly1_A  TM=7.130E-01  e=1.846E-07  Escherichia coli K-12
  7sp3-assembly1_A  TM=6.526E-01  e=1.130E-07  Escherichia coli
  4s2y-assembly1_A  TM=6.513E-01  e=2.836E-07  Escherichia coli K-12